Protein AF-A0A955XX13-F1 (afdb_monomer)

pLDDT: mean 76.51, std 22.4, range [31.69, 97.44]

Mean predicted aligned error: 15.3 Å

Nearest PDB structures (foldseek):
  3rfz-assembly3_B  TM=5.294E-01  e=6.157E+00  Escherichia coli
  9bog-assembly1_D  TM=3.688E-01  e=7.241E+00  Escherichia coli

Radius of gyration: 27.52 Å; Cα contacts (8 Å, |Δi|>4): 272; chains: 1; bounding box: 82×52×55 Å

Solvent-accessible surface area (backbone atoms only — n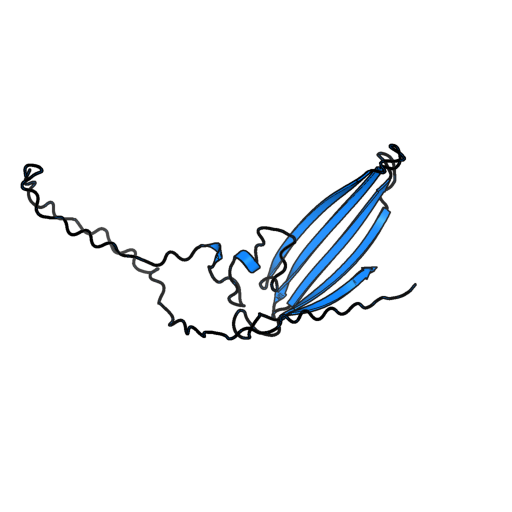ot comparable to full-atom values): 11478 Å² total; per-residue (Å²): 135,86,87,72,80,61,80,68,85,87,78,86,85,84,79,90,81,85,84,77,85,78,80,87,76,82,81,93,82,82,73,93,68,76,89,71,79,80,78,83,68,83,87,74,86,61,56,91,89,67,56,74,88,78,82,81,79,80,81,81,69,85,78,77,52,77,51,64,40,63,42,65,89,45,54,34,36,34,47,60,60,53,54,92,47,90,88,62,80,73,64,55,43,39,56,81,42,72,48,78,50,79,46,80,48,76,48,73,37,92,90,40,87,78,55,33,34,41,32,43,36,40,38,41,39,36,8,73,33,94,46,27,23,43,36,44,36,46,28,36,34,25,49,50,92,83,44,67,82,37,88,65,38,40,35,44,36,40,35,36,43,80,57,48,54,79,74,44,88,85,45,54,64,51,53,45,53,46,76,88

Foldseek 3Di:
DDFDWDWDFDDDDDDDDDDDDDDDDDDPPPDPDDPPDDDPDDPDPDDPVRDPPDPDDDDPDPDDDQQQQQDAPLRHGNCQQVPPDPPDHQFAHHAADKDKDKDWDWDADPVDRQFIKIKIKIKMWHRNPQRKIKIWIWMWMATHDPGDIDGDKIKIKMKGFPGGPPPDPSRGITITMGMD

Secondary structure (DSSP, 8-state):
-----B------------------PPP--S-----------------TTTS--------------GGGSEETTTTEEHHHHS-SSTT---SPPPTT-EEEEEEEEEEE-SS-TT-EEEEEEEEEEEEEETTEEEEEEEEEEEETTTPPPEEEEEEEEEEEESSSTTTSTT--EEEEEEE-

Structure (mmCIF, N/CA/C/O backbone):
data_AF-A0A955XX13-F1
#
_entry.id   AF-A0A955XX13-F1
#
loop_
_atom_site.group_PDB
_atom_site.id
_atom_site.type_symbol
_atom_site.label_atom_id
_atom_site.label_alt_id
_atom_site.label_comp_id
_atom_site.label_asym_id
_atom_site.label_entity_id
_atom_site.label_seq_id
_atom_site.pdbx_PDB_ins_code
_atom_site.Cartn_x
_atom_site.Cartn_y
_atom_site.Cartn_z
_atom_site.occupancy
_atom_site.B_iso_or_equiv
_atom_site.auth_seq_id
_atom_site.auth_comp_id
_atom_site.auth_asym_id
_atom_site.auth_atom_id
_atom_site.pdbx_PDB_model_num
ATOM 1 N N . MET A 1 1 ? 25.583 -12.104 -4.513 1.00 38.53 1 MET A N 1
ATOM 2 C CA . MET A 1 1 ? 24.187 -11.682 -4.265 1.00 38.53 1 MET A CA 1
ATOM 3 C C . MET A 1 1 ? 24.071 -11.289 -2.801 1.00 38.53 1 MET A C 1
ATOM 5 O O . MET A 1 1 ? 24.263 -12.144 -1.944 1.00 38.53 1 MET A O 1
ATOM 9 N N . ARG A 1 2 ? 23.893 -9.999 -2.496 1.00 33.62 2 ARG A N 1
ATOM 10 C CA . ARG A 1 2 ? 23.702 -9.526 -1.117 1.00 33.62 2 ARG A CA 1
ATOM 11 C C . ARG A 1 2 ? 22.202 -9.548 -0.834 1.00 33.62 2 ARG A C 1
ATOM 13 O O . ARG A 1 2 ? 21.474 -8.784 -1.450 1.00 33.62 2 ARG A O 1
ATOM 20 N N . LYS A 1 3 ? 21.752 -10.446 0.044 1.00 36.66 3 LYS A N 1
ATOM 21 C CA . LYS A 1 3 ? 20.393 -10.406 0.594 1.00 36.66 3 LYS A CA 1
ATOM 22 C C . LYS A 1 3 ? 20.343 -9.212 1.548 1.00 36.66 3 LYS A C 1
AT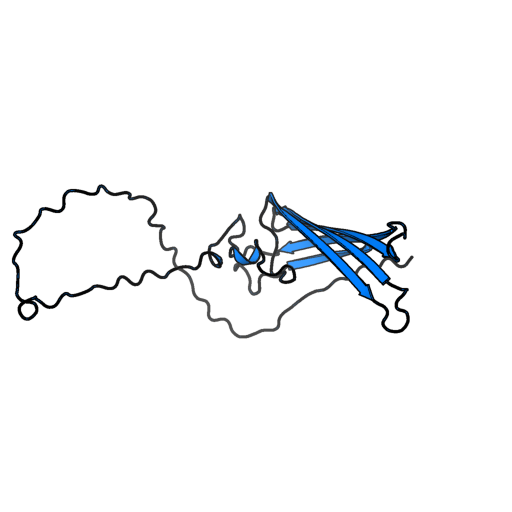OM 24 O O . LYS A 1 3 ? 21.041 -9.233 2.559 1.00 36.66 3 LYS A O 1
ATOM 29 N N . ALA A 1 4 ? 19.620 -8.157 1.192 1.00 40.62 4 ALA A N 1
ATOM 30 C CA . ALA A 1 4 ? 19.391 -7.024 2.079 1.00 40.62 4 ALA A CA 1
ATOM 31 C C . ALA A 1 4 ? 18.034 -7.232 2.757 1.00 40.62 4 ALA A C 1
ATOM 33 O O . ALA A 1 4 ? 17.010 -7.259 2.088 1.00 40.62 4 ALA A O 1
ATOM 34 N N . ILE A 1 5 ? 18.048 -7.444 4.072 1.00 40.03 5 ILE A N 1
ATOM 35 C CA . ILE A 1 5 ? 16.852 -7.366 4.911 1.00 40.03 5 ILE A CA 1
ATOM 36 C C . ILE A 1 5 ? 16.860 -5.948 5.469 1.00 40.03 5 ILE A C 1
ATOM 38 O O . ILE A 1 5 ? 17.738 -5.612 6.265 1.00 40.03 5 ILE A O 1
ATOM 42 N N . THR A 1 6 ? 15.932 -5.113 5.019 1.00 37.81 6 THR A N 1
ATOM 43 C CA . THR A 1 6 ? 15.803 -3.735 5.499 1.00 37.81 6 THR A CA 1
ATOM 44 C C . THR A 1 6 ? 14.606 -3.670 6.441 1.00 37.81 6 THR A C 1
ATOM 46 O O . THR A 1 6 ? 13.481 -3.936 6.032 1.00 37.81 6 THR A O 1
ATOM 49 N N . ILE A 1 7 ? 14.850 -3.351 7.714 1.00 39.59 7 ILE A N 1
ATOM 50 C CA . ILE A 1 7 ? 13.812 -3.169 8.737 1.00 39.59 7 ILE A CA 1
ATOM 51 C C . ILE A 1 7 ? 13.642 -1.663 8.945 1.00 39.59 7 ILE A C 1
ATOM 53 O O . ILE A 1 7 ? 14.584 -1.001 9.381 1.00 39.59 7 ILE A O 1
ATOM 57 N N . PHE A 1 8 ? 12.457 -1.123 8.657 1.00 38.28 8 PHE A N 1
ATOM 58 C CA . PHE A 1 8 ? 12.099 0.255 9.001 1.00 38.28 8 PHE A CA 1
ATOM 59 C C . PHE A 1 8 ? 11.118 0.258 10.176 1.00 38.28 8 PHE A C 1
ATOM 61 O O . PHE A 1 8 ? 10.040 -0.325 10.098 1.00 38.28 8 PHE A O 1
ATOM 68 N N . LEU A 1 9 ? 11.498 0.931 11.265 1.00 32.34 9 LEU A N 1
ATOM 69 C CA . LEU A 1 9 ? 10.634 1.225 12.407 1.00 32.34 9 LEU A CA 1
ATOM 70 C C . LEU A 1 9 ? 10.232 2.703 12.310 1.00 32.34 9 LEU A C 1
ATOM 72 O O . LEU A 1 9 ? 11.082 3.577 12.480 1.00 32.34 9 LEU A O 1
ATOM 76 N N . PHE A 1 10 ? 8.968 2.997 12.011 1.00 32.69 10 PHE A N 1
ATOM 77 C CA . PHE A 1 10 ? 8.475 4.376 11.991 1.00 32.69 10 PHE A CA 1
ATOM 78 C C . PHE A 1 10 ? 7.848 4.702 13.353 1.00 32.69 10 PHE A C 1
ATOM 80 O O . PHE A 1 10 ? 6.782 4.195 13.687 1.00 32.69 10 PHE A O 1
ATOM 87 N N . ALA A 1 11 ? 8.529 5.524 14.155 1.00 31.69 11 ALA A N 1
ATOM 88 C CA . ALA A 1 11 ? 8.018 6.046 15.421 1.00 31.69 11 ALA A CA 1
ATOM 89 C C . ALA A 1 11 ? 7.861 7.569 15.302 1.00 31.69 11 ALA A C 1
ATOM 91 O O . ALA A 1 11 ? 8.852 8.292 15.206 1.00 31.69 11 ALA A O 1
ATOM 92 N N . ALA A 1 12 ? 6.622 8.062 15.284 1.00 38.38 12 ALA A N 1
ATOM 93 C CA . ALA A 1 12 ? 6.348 9.492 15.383 1.00 38.38 12 ALA A CA 1
ATOM 94 C C . ALA A 1 12 ? 6.480 9.939 16.852 1.00 38.38 12 ALA A C 1
ATOM 96 O O . ALA A 1 12 ? 5.938 9.304 17.754 1.00 38.38 12 ALA A O 1
ATOM 97 N N . LEU A 1 13 ? 7.226 11.018 17.102 1.00 38.94 13 LEU A N 1
ATOM 98 C CA . LEU A 1 13 ? 7.468 11.572 18.437 1.00 38.94 13 LEU A CA 1
ATOM 99 C C . LEU A 1 13 ? 6.328 12.509 18.883 1.00 38.94 13 LEU A C 1
ATOM 101 O O . LEU A 1 13 ? 6.095 13.545 18.272 1.00 38.94 13 LEU A O 1
ATOM 105 N N . LEU A 1 14 ? 5.666 12.094 19.967 1.00 41.19 14 LEU A N 1
ATOM 106 C CA . LEU A 1 14 ? 5.049 12.828 21.090 1.00 41.19 14 LEU A CA 1
ATOM 107 C C . LEU A 1 14 ? 4.566 14.287 20.905 1.00 41.19 14 LEU A C 1
ATOM 109 O O . LEU A 1 14 ? 5.352 15.230 20.855 1.00 41.19 14 LEU A O 1
ATOM 113 N N . GLY A 1 15 ? 3.250 14.457 21.069 1.00 35.25 15 GLY A N 1
ATOM 114 C CA . GLY A 1 15 ? 2.586 15.647 21.617 1.00 35.25 15 GLY A CA 1
ATOM 115 C C . GLY A 1 15 ? 1.434 15.208 22.545 1.00 35.25 15 GLY A C 1
ATOM 116 O O . GLY A 1 15 ? 0.933 14.094 22.373 1.00 35.25 15 GLY A O 1
ATOM 117 N N . PRO A 1 16 ? 1.043 15.998 23.565 1.00 39.00 16 PRO A N 1
ATOM 118 C CA . PRO A 1 16 ? 0.094 15.557 24.588 1.00 39.00 16 PRO A CA 1
ATOM 119 C C . PRO A 1 16 ? -1.316 15.341 24.021 1.00 39.00 16 PRO A C 1
ATOM 121 O O . PRO A 1 16 ? -1.836 16.158 23.265 1.00 39.00 16 PRO A O 1
ATOM 124 N N . LEU A 1 17 ? -1.915 14.218 24.419 1.00 41.03 17 LEU A N 1
ATOM 125 C CA . LEU A 1 17 ? -3.221 13.732 23.985 1.00 41.03 17 LEU A CA 1
ATOM 126 C C . LEU A 1 17 ? -4.344 14.313 24.845 1.00 41.03 17 LEU A C 1
ATOM 128 O O . LEU A 1 17 ? -4.385 14.081 26.052 1.00 41.03 17 LEU A O 1
ATOM 132 N N . THR A 1 18 ? -5.306 14.985 24.220 1.00 36.41 18 THR A N 1
ATOM 133 C CA . THR A 1 18 ? -6.665 15.102 24.762 1.00 36.41 18 THR A CA 1
ATOM 134 C C . THR A 1 18 ? -7.453 13.865 24.351 1.00 36.41 18 THR A C 1
ATOM 136 O O . THR A 1 18 ? -7.727 13.664 23.170 1.00 36.41 18 THR A O 1
ATOM 139 N N . SER A 1 19 ? -7.777 13.024 25.331 1.00 34.12 19 SER A N 1
ATOM 140 C CA . SER A 1 19 ? -8.668 11.875 25.169 1.00 34.12 19 SER A CA 1
ATOM 141 C C . SER A 1 19 ? -10.115 12.365 25.124 1.00 34.12 19 SER A C 1
ATOM 143 O O . SER A 1 19 ? -10.577 12.978 26.087 1.00 34.12 19 SER A O 1
ATOM 145 N N . TYR A 1 20 ? -10.822 12.105 24.026 1.00 43.56 20 TYR A N 1
ATOM 146 C CA . TYR A 1 20 ? -12.279 12.184 23.986 1.00 43.56 20 TYR A CA 1
ATOM 147 C C . TYR A 1 20 ? -12.820 10.757 24.025 1.00 43.56 20 TYR A C 1
ATOM 149 O O . TYR A 1 20 ? -12.609 9.978 23.100 1.00 43.56 20 TYR A O 1
ATOM 157 N N . ALA A 1 21 ? -13.484 10.411 25.126 1.00 37.22 21 ALA A N 1
ATOM 158 C CA . ALA A 1 21 ? -14.333 9.233 25.192 1.00 37.22 21 ALA A CA 1
ATOM 159 C C . ALA A 1 21 ? -15.572 9.499 24.328 1.00 37.22 21 ALA A C 1
ATOM 161 O O . ALA A 1 21 ? -16.248 10.509 24.523 1.00 37.22 21 ALA A O 1
ATOM 162 N N . GLN A 1 22 ? -15.848 8.622 23.367 1.00 42.59 22 GLN A N 1
ATOM 163 C CA . GLN A 1 22 ? -17.049 8.697 22.544 1.00 42.59 22 GLN A CA 1
ATOM 164 C C . GLN A 1 22 ? -18.062 7.691 23.086 1.00 42.59 22 GLN A C 1
ATOM 166 O O . GLN A 1 22 ?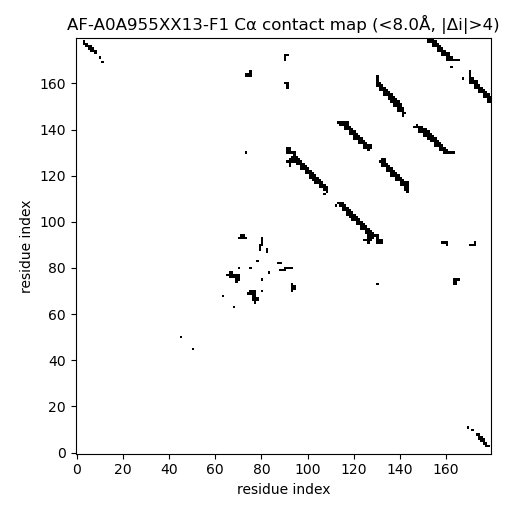 -17.900 6.480 22.938 1.00 42.59 22 GLN A O 1
ATOM 171 N N . ASP A 1 23 ? -19.083 8.221 23.759 1.00 35.88 23 ASP A N 1
ATOM 172 C CA . ASP A 1 23 ? -20.296 7.488 24.095 1.00 35.88 23 ASP A CA 1
ATOM 173 C C . ASP A 1 23 ? -20.917 6.929 22.809 1.00 35.88 23 ASP A C 1
ATOM 175 O O . ASP A 1 23 ? -21.107 7.636 21.816 1.00 35.88 23 ASP A O 1
ATOM 179 N N . THR A 1 24 ? -21.234 5.638 22.818 1.00 42.38 24 THR A N 1
ATOM 180 C CA . THR A 1 24 ? -21.951 4.960 21.737 1.00 42.38 24 THR A CA 1
ATOM 181 C C . THR A 1 24 ? -23.333 5.582 21.544 1.00 42.38 24 THR A C 1
ATOM 183 O O . THR A 1 24 ? -24.238 5.354 22.348 1.00 42.38 24 THR A O 1
ATOM 186 N N . ILE A 1 25 ? -23.514 6.336 20.457 1.00 43.62 25 ILE A N 1
ATOM 187 C CA . ILE A 1 25 ? -24.829 6.795 19.997 1.00 43.62 25 ILE A CA 1
ATOM 188 C C . ILE A 1 25 ? -25.485 5.646 19.208 1.00 43.62 25 ILE A C 1
ATOM 190 O O . ILE A 1 25 ? -24.876 5.137 18.263 1.00 43.62 25 ILE A O 1
ATOM 194 N N . PRO A 1 26 ? -26.708 5.209 19.554 1.00 37.81 26 PRO A N 1
ATOM 195 C CA . PRO A 1 26 ? -27.402 4.167 18.806 1.00 37.81 26 PRO A CA 1
ATOM 196 C C . PRO A 1 26 ? -27.787 4.656 17.399 1.00 37.81 26 PRO A C 1
ATOM 198 O O . PRO A 1 26 ? -28.330 5.748 17.237 1.00 37.81 26 PRO A O 1
ATOM 201 N N . GLN A 1 27 ? -27.533 3.827 16.380 1.00 40.34 27 GLN A N 1
ATOM 202 C CA . GLN A 1 27 ? -27.981 4.038 14.997 1.00 40.34 27 GLN A CA 1
ATOM 203 C C . GLN A 1 27 ? -29.516 4.142 14.927 1.00 40.34 27 GLN A C 1
ATOM 205 O O . GLN A 1 27 ? -30.196 3.164 15.251 1.00 40.34 27 GLN A O 1
ATOM 210 N N . PRO A 1 28 ? -30.103 5.241 14.415 1.00 43.00 28 PRO A N 1
ATOM 211 C CA . PRO A 1 28 ? -31.515 5.265 14.081 1.00 43.00 28 PRO A CA 1
ATOM 212 C C . PRO A 1 28 ? -31.674 4.736 12.653 1.00 43.00 28 PRO A C 1
ATOM 214 O O . PRO A 1 28 ? -31.824 5.493 11.699 1.00 43.00 28 PRO A O 1
ATOM 217 N N . ALA A 1 29 ? -31.603 3.418 12.490 1.00 44.78 29 ALA A N 1
ATOM 218 C CA . ALA A 1 29 ? -31.909 2.767 11.217 1.00 44.78 29 ALA A CA 1
ATOM 219 C C . ALA A 1 29 ? -32.859 1.580 11.397 1.00 44.78 29 ALA A C 1
ATOM 221 O O . ALA A 1 29 ? -32.713 0.556 10.747 1.00 44.78 29 ALA A O 1
ATOM 222 N N . HIS A 1 30 ? -33.864 1.730 12.259 1.00 46.12 30 HIS A N 1
ATOM 223 C CA . HIS A 1 30 ? -35.086 0.930 12.207 1.00 46.12 30 HIS A CA 1
ATOM 224 C C . HIS A 1 30 ? -36.249 1.744 12.761 1.00 46.12 30 HIS A C 1
ATOM 226 O O . HIS A 1 30 ? -36.649 1.559 13.900 1.00 46.12 30 HIS A O 1
ATOM 232 N N . GLN A 1 31 ? -36.774 2.656 11.948 1.00 41.44 31 GLN A N 1
ATOM 233 C CA . GLN A 1 31 ? -38.171 3.088 11.993 1.00 41.44 31 GLN A CA 1
ATOM 234 C C . GLN A 1 31 ? -38.461 3.801 10.669 1.00 41.44 31 GLN A C 1
ATOM 236 O O . GLN A 1 31 ? -38.459 5.021 10.560 1.00 41.44 31 GLN A O 1
ATOM 241 N N . ALA A 1 32 ? -38.697 3.006 9.623 1.00 47.88 32 ALA A N 1
ATOM 242 C CA . ALA A 1 32 ? -39.647 3.429 8.607 1.00 47.88 32 ALA A CA 1
ATOM 243 C C . ALA A 1 32 ? -41.007 3.448 9.315 1.00 47.88 32 ALA A C 1
ATOM 245 O O . ALA A 1 32 ? -41.682 2.425 9.385 1.00 47.88 32 ALA A O 1
ATOM 246 N N . GLN A 1 33 ? -41.321 4.560 9.976 1.00 41.25 33 GLN A N 1
ATOM 247 C CA . GLN A 1 33 ? -42.640 4.777 10.543 1.00 41.25 33 GLN A CA 1
ATOM 248 C C . GLN A 1 33 ? -43.514 5.424 9.484 1.00 41.25 33 GLN A C 1
ATOM 250 O O . GLN A 1 33 ? -43.131 6.398 8.833 1.00 41.25 33 GLN A O 1
ATOM 255 N N . ASP A 1 34 ? -44.651 4.765 9.302 1.00 37.28 34 ASP A N 1
ATOM 256 C CA . ASP A 1 34 ? -45.767 5.101 8.449 1.00 37.28 34 ASP A CA 1
ATOM 257 C C . ASP A 1 34 ? -45.959 6.604 8.283 1.00 37.28 34 ASP A C 1
ATOM 259 O O . ASP A 1 34 ? -46.054 7.368 9.243 1.00 37.28 34 ASP A O 1
ATOM 263 N N . ARG A 1 35 ? -46.074 7.011 7.021 1.00 44.19 35 ARG A N 1
ATOM 264 C CA . ARG A 1 35 ? -46.616 8.307 6.639 1.00 44.19 35 ARG A CA 1
ATOM 265 C C . ARG A 1 35 ? -48.110 8.284 6.994 1.00 44.19 35 ARG A C 1
ATOM 267 O O . ARG A 1 35 ? -48.936 8.005 6.134 1.00 44.19 35 ARG A O 1
ATOM 274 N N . SER A 1 36 ? -48.433 8.485 8.268 1.00 39.69 36 SER A N 1
ATOM 275 C CA . SER A 1 36 ? -49.800 8.666 8.745 1.00 39.69 36 SER A CA 1
ATOM 276 C C . SER A 1 36 ? -50.237 10.096 8.448 1.00 39.69 36 SER A C 1
ATOM 278 O O . SER A 1 36 ? -49.673 11.036 9.007 1.00 39.69 36 SER A O 1
ATOM 280 N N . ASP A 1 37 ? -51.184 10.216 7.521 1.00 44.22 37 ASP A N 1
ATOM 281 C CA . ASP A 1 37 ? -52.194 11.267 7.379 1.00 44.22 37 ASP A CA 1
ATOM 282 C C . ASP A 1 37 ? -51.912 12.573 8.137 1.00 44.22 37 ASP A C 1
ATOM 284 O O . ASP A 1 37 ? -52.299 12.755 9.292 1.00 44.22 37 ASP A O 1
ATOM 288 N N . SER A 1 38 ? -51.267 13.522 7.457 1.00 45.50 38 SER A N 1
ATOM 289 C CA . SER A 1 38 ? -51.342 14.925 7.849 1.00 45.50 38 SER A CA 1
ATOM 290 C C . SER A 1 38 ? -52.783 15.385 7.622 1.00 45.50 38 SER A C 1
ATOM 292 O O . SER A 1 38 ? -53.201 15.582 6.482 1.00 45.50 38 SER A O 1
ATOM 294 N N . GLU A 1 39 ? -53.550 15.531 8.700 1.00 48.09 39 GLU A N 1
ATOM 295 C CA . GLU A 1 39 ? -54.827 16.240 8.674 1.00 48.09 39 GLU A CA 1
ATOM 296 C C . GLU A 1 39 ? -54.589 17.652 8.109 1.00 48.09 39 GLU A C 1
ATOM 298 O O . GLU A 1 39 ? -53.856 18.454 8.694 1.00 48.09 39 GLU A O 1
ATOM 303 N N . GLU A 1 40 ? -55.172 17.948 6.943 1.00 46.28 40 GLU A N 1
ATOM 304 C CA . GLU A 1 40 ? -55.232 19.303 6.390 1.00 46.28 40 GLU A CA 1
ATOM 305 C C . GLU A 1 40 ? -56.030 20.185 7.359 1.00 46.28 40 GLU A C 1
ATOM 307 O O . GLU A 1 40 ? -57.263 20.201 7.369 1.00 46.28 40 GLU A O 1
ATOM 312 N N . GLY A 1 41 ? -55.313 20.915 8.212 1.00 51.97 41 GLY A N 1
ATOM 313 C CA . GLY A 1 41 ? -55.879 22.043 8.938 1.00 51.97 41 GLY A CA 1
ATOM 314 C C . GLY A 1 41 ? -56.387 23.103 7.949 1.00 51.97 41 GLY A C 1
ATOM 315 O O . GLY A 1 41 ? -55.849 23.219 6.847 1.00 51.97 41 GLY A O 1
ATOM 316 N N . PRO A 1 42 ? -57.426 23.878 8.307 1.00 48.12 42 PRO A N 1
ATOM 317 C CA . PRO A 1 42 ? -58.018 24.867 7.411 1.00 48.12 42 PRO A CA 1
ATOM 318 C C . PRO A 1 42 ? -56.964 25.842 6.870 1.00 48.12 42 PRO A C 1
ATOM 320 O O . PRO A 1 42 ? -56.199 26.428 7.637 1.00 48.12 42 PRO A O 1
ATOM 323 N N . ASP A 1 43 ? -56.952 26.009 5.544 1.00 53.94 43 ASP A N 1
ATOM 324 C CA . ASP A 1 43 ? -56.068 26.916 4.809 1.00 53.94 43 ASP A CA 1
ATOM 325 C C . ASP A 1 43 ? -56.421 28.373 5.142 1.00 53.94 43 ASP A C 1
ATOM 327 O O . ASP A 1 43 ? -57.264 29.021 4.516 1.00 53.94 43 ASP A O 1
ATOM 331 N N . TYR A 1 44 ? -55.818 28.882 6.212 1.00 55.44 44 TYR A N 1
ATOM 332 C CA . TYR A 1 44 ? -55.841 30.300 6.517 1.00 55.44 44 TYR A CA 1
ATOM 333 C C . TYR A 1 44 ? -54.779 30.987 5.659 1.00 55.44 44 TYR A C 1
ATOM 335 O O . TYR A 1 44 ? -53.597 31.014 6.000 1.00 55.44 44 TYR A O 1
ATOM 343 N N . HIS A 1 45 ? -55.206 31.593 4.551 1.00 54.50 45 HIS A N 1
ATOM 344 C CA . HIS A 1 45 ? -54.383 32.535 3.799 1.00 54.50 45 HIS A CA 1
ATOM 345 C C . HIS A 1 45 ? -54.139 33.807 4.628 1.00 54.50 45 HIS A C 1
ATOM 347 O O . HIS A 1 45 ? -54.819 34.824 4.464 1.00 54.50 45 HIS A O 1
ATOM 353 N N . TYR A 1 46 ? -53.171 33.760 5.540 1.00 60.06 46 TYR A N 1
ATOM 354 C CA . TYR A 1 46 ? -52.660 34.956 6.196 1.00 60.06 46 TYR A CA 1
ATOM 355 C C . TYR A 1 46 ? -51.915 35.816 5.178 1.00 60.06 46 TYR A C 1
ATOM 357 O O . TYR A 1 46 ? -51.207 35.315 4.299 1.00 60.06 46 TYR A O 1
ATOM 365 N N . ARG A 1 47 ? -52.044 37.139 5.294 1.00 67.19 47 ARG A N 1
ATOM 366 C CA . ARG A 1 47 ? -51.151 38.036 4.558 1.00 67.19 47 ARG A CA 1
ATOM 367 C C . ARG A 1 47 ? -49.730 37.831 5.082 1.00 67.19 47 ARG A C 1
ATOM 369 O O . ARG A 1 47 ? -49.539 37.527 6.254 1.00 67.19 47 ARG A O 1
ATOM 376 N N . SER A 1 48 ? -48.719 38.022 4.239 1.00 57.56 48 SER A N 1
ATOM 377 C CA . SER A 1 48 ? -47.319 37.711 4.580 1.00 57.56 48 SER A CA 1
ATOM 378 C C . SER A 1 48 ? -46.774 38.440 5.820 1.00 57.56 48 SER A C 1
ATOM 380 O O . SER A 1 48 ? -45.777 38.007 6.383 1.00 57.56 48 SER A O 1
ATOM 382 N N . TRP A 1 49 ? -47.423 39.520 6.267 1.00 67.44 49 TRP A N 1
ATOM 383 C CA . TRP A 1 49 ? -47.082 40.263 7.488 1.00 67.44 49 TRP A CA 1
ATOM 384 C C . TRP A 1 49 ? -47.912 39.878 8.728 1.00 67.44 49 TRP A C 1
ATOM 386 O O . TRP A 1 49 ? -47.671 40.410 9.807 1.00 67.44 49 TRP A O 1
ATOM 396 N N . GLU A 1 50 ? -48.902 38.997 8.580 1.00 74.19 50 GLU A N 1
ATOM 397 C CA . GLU A 1 50 ? -49.739 38.441 9.657 1.00 74.19 50 GLU A CA 1
ATOM 398 C C . GLU A 1 50 ? -49.330 37.005 10.016 1.00 74.19 50 GLU A C 1
ATOM 400 O O . GLU A 1 50 ? -49.845 36.446 10.984 1.00 74.19 50 GLU A O 1
ATOM 405 N N . ALA A 1 51 ? -48.407 36.410 9.251 1.00 70.69 51 ALA A N 1
ATOM 406 C CA . ALA A 1 51 ? -47.883 35.085 9.535 1.00 70.69 51 ALA A CA 1
ATOM 407 C C . ALA A 1 51 ? -47.185 35.082 10.911 1.00 70.69 51 ALA A C 1
ATOM 409 O O . ALA A 1 51 ? -46.339 35.949 11.168 1.00 70.69 51 ALA A O 1
ATOM 410 N N . PRO A 1 52 ? -47.525 34.143 11.813 1.00 74.38 52 PRO A N 1
ATOM 411 C CA . PRO A 1 52 ? -46.813 34.002 13.074 1.00 74.38 52 PRO A CA 1
ATOM 412 C C . PRO A 1 52 ? -45.336 33.699 12.801 1.00 74.38 52 PRO A C 1
ATOM 414 O O . PRO A 1 52 ? -44.999 33.085 11.790 1.00 74.38 52 PRO A O 1
ATOM 417 N N . ALA A 1 53 ? -44.451 34.128 13.705 1.00 68.75 53 ALA A N 1
ATOM 418 C CA . ALA A 1 53 ? -43.032 33.809 13.609 1.00 68.75 53 ALA A CA 1
ATOM 419 C C . ALA A 1 53 ? -42.855 32.284 13.542 1.00 68.75 53 ALA A C 1
ATOM 421 O O . ALA A 1 53 ? -43.182 31.567 14.489 1.00 68.75 53 ALA A O 1
ATOM 422 N N . GLU A 1 54 ? -42.373 31.795 12.404 1.00 64.69 54 GLU A N 1
ATOM 423 C CA . GLU A 1 54 ? -42.063 30.388 12.211 1.00 64.69 54 GLU A CA 1
ATOM 424 C C . GLU A 1 54 ? -40.777 30.078 12.981 1.00 64.69 54 GLU A C 1
ATOM 426 O O . GLU A 1 54 ? -39.689 30.555 12.649 1.00 64.69 54 GLU A O 1
ATOM 431 N N . TYR A 1 55 ? -40.903 29.321 14.068 1.00 60.88 55 TYR A N 1
ATOM 432 C CA . TYR A 1 55 ? -39.749 28.833 14.810 1.00 60.88 55 TYR A CA 1
ATOM 433 C C . TYR A 1 55 ? -39.194 27.615 14.077 1.00 60.88 55 TYR A C 1
ATOM 435 O O . TYR A 1 55 ? -39.642 26.489 14.283 1.00 60.88 55 TYR A O 1
ATOM 443 N N . VAL A 1 56 ? -38.212 27.846 13.208 1.00 66.19 56 VAL A N 1
ATOM 444 C CA . VAL A 1 56 ? -37.456 26.769 12.569 1.00 66.19 56 VAL A CA 1
ATOM 445 C C . VAL A 1 56 ? -36.516 26.175 13.613 1.00 66.19 56 VAL A C 1
ATOM 447 O O . VAL A 1 56 ? -35.517 26.784 13.992 1.00 66.19 56 VAL A O 1
ATOM 450 N N . SER A 1 57 ? -36.836 24.984 14.113 1.00 59.16 57 SER A N 1
ATOM 451 C CA . SER A 1 57 ? -35.896 24.214 14.923 1.00 59.16 57 SER A CA 1
ATOM 452 C C . SER A 1 57 ? -34.909 23.504 13.994 1.00 59.16 57 SER A C 1
ATOM 454 O O . SER A 1 57 ? -35.210 22.438 13.457 1.00 59.16 57 SER A O 1
ATOM 456 N N . GLU A 1 58 ? -33.730 24.085 13.783 1.00 61.97 58 GLU A N 1
ATOM 457 C CA . GLU A 1 58 ? -32.648 23.422 13.052 1.00 61.97 58 GLU A CA 1
ATOM 458 C C . GLU A 1 58 ? -32.099 22.251 13.878 1.00 61.97 58 GLU A C 1
ATOM 460 O O . GLU A 1 58 ? -31.370 22.428 14.859 1.00 61.97 58 GLU A O 1
ATOM 465 N N . THR A 1 59 ? -32.448 21.024 13.490 1.00 60.28 59 THR A N 1
ATOM 466 C CA . THR A 1 59 ? -31.850 19.818 14.065 1.00 60.28 59 THR A CA 1
ATOM 467 C C . THR A 1 59 ? -30.449 19.642 13.476 1.00 60.28 59 THR A C 1
ATOM 469 O O . THR A 1 59 ? -30.283 19.158 12.359 1.00 60.28 59 THR A O 1
ATOM 472 N N . HIS A 1 60 ? -29.422 20.056 14.217 1.00 58.31 60 HIS A N 1
ATOM 473 C CA . HIS A 1 60 ? -28.026 19.828 13.850 1.00 58.31 60 HIS A CA 1
ATOM 474 C C . HIS A 1 60 ? -27.650 18.370 14.150 1.00 58.31 60 HIS A C 1
ATOM 476 O O . HIS A 1 60 ? -27.104 18.066 15.206 1.00 58.31 60 HIS A O 1
ATOM 482 N N . ALA A 1 61 ? -27.970 17.446 13.243 1.00 63.16 61 ALA A N 1
ATOM 483 C CA . ALA A 1 61 ? -27.352 16.125 13.274 1.00 63.16 61 ALA A CA 1
ATOM 484 C C . ALA A 1 61 ? -25.912 16.253 12.756 1.00 63.16 61 ALA A C 1
ATOM 486 O O . ALA A 1 61 ? -25.689 16.778 11.662 1.00 63.16 61 ALA A O 1
ATOM 487 N N . GLU A 1 62 ? -24.934 15.787 13.533 1.00 70.88 62 GLU A N 1
ATOM 488 C CA . GLU A 1 62 ? -23.544 15.726 13.088 1.00 70.88 62 GLU A CA 1
ATOM 489 C C . GLU A 1 62 ? -23.459 14.809 11.862 1.00 70.88 62 GLU A C 1
ATOM 491 O O . GLU A 1 62 ? -23.690 13.600 11.930 1.00 70.88 62 GLU A O 1
ATOM 496 N N . ARG A 1 63 ? -23.189 15.398 10.695 1.00 71.00 63 ARG A N 1
ATOM 497 C CA . ARG A 1 63 ? -23.060 14.641 9.454 1.00 71.00 63 ARG A CA 1
ATOM 498 C C . ARG A 1 63 ? -21.679 14.002 9.420 1.00 71.00 63 ARG A C 1
ATOM 500 O O . ARG A 1 63 ? -20.729 14.614 8.938 1.00 71.00 63 ARG A O 1
ATOM 507 N N . VAL A 1 64 ? -21.586 12.762 9.891 1.00 74.75 64 VAL A N 1
ATOM 508 C CA . VAL A 1 64 ? -20.383 11.945 9.705 1.00 74.75 64 VAL A CA 1
ATOM 509 C C . VAL A 1 64 ? -20.123 11.813 8.204 1.00 74.75 64 VAL A C 1
ATOM 511 O O . VAL A 1 64 ? -20.995 11.395 7.434 1.00 74.75 64 VAL A O 1
ATOM 514 N N . LEU A 1 65 ? -18.936 12.235 7.766 1.00 86.69 65 LEU A N 1
ATOM 515 C CA . LEU A 1 65 ? -18.512 12.065 6.381 1.00 86.69 65 LEU A CA 1
ATOM 516 C C . LEU A 1 65 ? -18.370 10.570 6.088 1.00 86.69 65 LEU A C 1
ATOM 518 O O . LEU A 1 65 ? -17.902 9.807 6.928 1.00 86.69 65 LEU A O 1
ATOM 522 N N . ARG A 1 66 ? -18.733 10.143 4.877 1.00 86.56 66 ARG A N 1
ATOM 523 C CA . ARG A 1 66 ? -18.653 8.728 4.470 1.00 86.56 66 ARG A CA 1
ATOM 524 C C . ARG A 1 66 ? -17.234 8.166 4.606 1.00 86.56 66 ARG A C 1
ATOM 526 O O . ARG A 1 66 ? -17.051 6.972 4.819 1.00 86.56 66 ARG A O 1
ATOM 533 N N . GLU A 1 67 ? -16.232 9.015 4.436 1.00 87.25 67 GLU A N 1
ATOM 534 C CA . GLU A 1 67 ? -14.820 8.694 4.598 1.00 87.25 67 GLU A CA 1
ATOM 535 C C . GLU A 1 67 ? -14.448 8.322 6.040 1.00 87.25 67 GLU A C 1
ATOM 537 O O . GLU A 1 67 ? -13.582 7.467 6.223 1.00 87.25 67 GLU A O 1
ATOM 542 N N . GLU A 1 68 ? -15.115 8.915 7.034 1.00 90.06 68 GLU A N 1
ATOM 543 C CA . GLU A 1 68 ? -14.875 8.676 8.465 1.00 90.06 68 GLU A CA 1
ATOM 544 C C . GLU A 1 68 ? -15.658 7.477 9.011 1.00 90.06 68 GLU A C 1
ATOM 546 O O . GLU A 1 68 ? -15.445 7.057 10.144 1.00 90.06 68 GLU A O 1
ATOM 551 N N . GLU A 1 69 ? -16.558 6.902 8.209 1.00 90.50 69 GLU A N 1
ATOM 552 C CA . GLU A 1 69 ? -17.313 5.711 8.582 1.00 90.50 69 GLU A CA 1
ATOM 553 C C . GLU A 1 69 ? -16.349 4.553 8.915 1.00 90.50 69 GLU A C 1
ATOM 555 O O . GLU A 1 69 ? -15.526 4.190 8.061 1.00 90.50 69 GLU A O 1
ATOM 560 N N . PRO A 1 70 ? -16.439 3.956 10.120 1.00 91.69 70 PRO A N 1
ATOM 561 C CA . PRO A 1 70 ? -15.670 2.769 10.471 1.00 91.69 70 PRO A CA 1
ATOM 562 C C . PRO A 1 70 ? -16.057 1.594 9.573 1.00 91.69 70 PRO A C 1
ATOM 564 O O . PRO A 1 70 ? -17.241 1.324 9.366 1.00 91.69 70 PRO A O 1
ATOM 567 N N . ILE A 1 71 ? -15.066 0.875 9.049 1.00 91.56 71 ILE A N 1
ATOM 568 C CA . ILE A 1 71 ? -15.292 -0.307 8.215 1.00 91.56 71 ILE A CA 1
ATOM 569 C C . ILE A 1 71 ? -14.390 -1.474 8.611 1.00 91.56 71 ILE A C 1
ATOM 571 O O . ILE A 1 71 ? -13.284 -1.294 9.121 1.00 91.56 71 ILE A O 1
ATOM 575 N N . GLY A 1 72 ? -14.845 -2.679 8.264 1.00 89.38 72 GLY A N 1
ATOM 576 C CA . GLY A 1 72 ? -14.101 -3.915 8.481 1.00 89.38 72 GLY A CA 1
ATOM 577 C C . GLY A 1 72 ? -13.937 -4.273 9.956 1.00 89.38 72 GLY A C 1
ATOM 578 O O . GLY A 1 72 ? -14.399 -3.569 10.851 1.00 89.38 72 GLY A O 1
ATOM 579 N N . ASP A 1 73 ? -13.244 -5.382 10.196 1.00 90.62 73 ASP A N 1
ATOM 580 C CA . ASP A 1 73 ? -13.152 -5.986 11.530 1.00 90.62 73 ASP A CA 1
ATOM 581 C C . ASP A 1 73 ? -12.320 -5.163 12.527 1.00 90.62 73 ASP A C 1
ATOM 583 O O . ASP A 1 73 ? -12.439 -5.366 13.729 1.00 90.62 73 ASP A O 1
ATOM 587 N N . TYR A 1 74 ? -11.490 -4.229 12.047 1.00 92.69 74 TYR A N 1
ATOM 588 C CA . TYR A 1 74 ? -10.574 -3.435 12.881 1.00 92.69 74 TYR A CA 1
ATOM 589 C C . TYR A 1 74 ? -11.095 -2.026 13.193 1.00 92.69 74 TYR A C 1
ATOM 591 O O . TYR A 1 74 ? -10.359 -1.226 13.767 1.00 92.69 74 TYR A O 1
ATOM 599 N N . GLY A 1 75 ? -12.319 -1.686 12.765 1.00 92.69 75 GLY A N 1
ATOM 600 C CA . GLY A 1 75 ? -12.957 -0.396 13.065 1.00 92.69 75 GLY A CA 1
ATOM 601 C C . GLY A 1 75 ? -12.263 0.831 12.460 1.00 92.69 75 GLY A C 1
ATOM 602 O O . GLY A 1 75 ? -12.444 1.946 12.944 1.00 92.69 75 GLY A O 1
ATOM 603 N N . GLN A 1 76 ? -11.453 0.647 11.415 1.00 94.19 76 GLN A N 1
ATOM 604 C CA . GLN A 1 76 ? -10.694 1.733 10.793 1.00 94.19 76 GLN A CA 1
ATOM 605 C C . GLN A 1 76 ? -11.584 2.613 9.890 1.00 94.19 76 GLN A C 1
ATOM 607 O O . GLN A 1 76 ? -12.473 2.081 9.219 1.00 94.19 76 GLN A O 1
ATOM 612 N N . PRO A 1 77 ? -11.338 3.935 9.794 1.00 92.44 77 PRO A N 1
ATOM 613 C CA . PRO A 1 77 ? -12.053 4.812 8.875 1.00 92.44 77 PRO A CA 1
ATOM 614 C C . PRO A 1 77 ? -11.911 4.343 7.433 1.00 92.44 77 PRO A C 1
ATOM 616 O O . PRO A 1 77 ? -10.834 3.902 7.008 1.00 92.44 77 PRO A O 1
ATOM 619 N N . ARG A 1 78 ? -12.973 4.490 6.644 1.00 90.94 78 ARG A N 1
ATOM 620 C CA . ARG A 1 78 ? -13.032 4.030 5.253 1.00 90.94 78 ARG A CA 1
ATOM 621 C C . ARG A 1 78 ? -11.856 4.489 4.397 1.00 90.94 78 ARG A C 1
ATOM 623 O O . ARG A 1 78 ? -11.361 3.703 3.586 1.00 90.94 78 ARG A O 1
ATOM 630 N N . TRP A 1 79 ? -11.399 5.726 4.575 1.00 89.56 79 TRP A N 1
ATOM 631 C CA . TRP A 1 79 ? -10.295 6.295 3.795 1.00 89.56 79 TRP A CA 1
ATOM 632 C C . TRP A 1 79 ? -8.946 5.591 4.024 1.00 89.56 79 TRP A C 1
ATOM 634 O O . TRP A 1 79 ? -8.065 5.662 3.168 1.00 89.56 79 TRP A O 1
ATOM 644 N N . THR A 1 80 ? -8.780 4.884 5.147 1.00 90.12 80 THR A N 1
ATOM 645 C CA . THR A 1 80 ? -7.563 4.107 5.442 1.00 90.12 80 THR A CA 1
ATOM 646 C C . THR A 1 80 ? -7.522 2.781 4.678 1.00 90.12 80 THR A C 1
ATOM 648 O O . THR A 1 80 ? -6.444 2.282 4.362 1.00 90.12 80 THR A O 1
ATOM 651 N N . ALA A 1 81 ? -8.695 2.216 4.374 1.00 88.88 81 ALA A N 1
ATOM 652 C CA . ALA A 1 81 ? -8.843 0.954 3.657 1.00 88.88 81 ALA A CA 1
ATOM 653 C C . ALA A 1 81 ? -8.955 1.164 2.143 1.00 88.88 81 ALA A C 1
ATOM 655 O O . ALA A 1 81 ? -8.341 0.428 1.383 1.00 88.88 81 ALA A O 1
ATOM 656 N N . HIS A 1 82 ? -9.716 2.170 1.701 1.00 84.88 82 HIS A N 1
ATOM 657 C CA . HIS A 1 82 ? -9.773 2.596 0.302 1.00 84.88 82 HIS A CA 1
ATOM 658 C C . HIS A 1 82 ? -9.030 3.915 0.158 1.00 84.88 82 HIS A C 1
ATOM 660 O O . HIS A 1 82 ? -9.560 4.989 0.459 1.00 84.88 82 HIS A O 1
ATOM 666 N N . ARG A 1 83 ? -7.788 3.826 -0.304 1.00 80.75 83 ARG A N 1
ATOM 667 C CA . ARG A 1 83 ? -6.914 4.987 -0.422 1.00 80.75 83 ARG A CA 1
ATOM 668 C C . ARG A 1 83 ? -7.380 5.855 -1.584 1.00 80.75 83 ARG A C 1
ATOM 670 O O . ARG A 1 83 ? -7.596 5.373 -2.690 1.00 80.75 83 ARG A O 1
ATOM 677 N N . ARG A 1 84 ? -7.493 7.164 -1.350 1.00 78.44 84 ARG A N 1
ATOM 678 C CA . ARG A 1 84 ? -7.723 8.136 -2.435 1.00 78.44 84 ARG A CA 1
ATOM 679 C C . ARG A 1 84 ? -6.451 8.400 -3.241 1.00 78.44 84 ARG A C 1
ATOM 681 O O . ARG A 1 84 ? -6.526 8.716 -4.423 1.00 78.44 84 ARG A O 1
ATOM 688 N N . PHE A 1 85 ? -5.300 8.256 -2.588 1.00 80.00 85 PHE A N 1
ATOM 689 C CA . PHE A 1 85 ? -3.983 8.390 -3.189 1.00 80.00 85 PHE A CA 1
ATOM 690 C C . PHE A 1 85 ? -3.188 7.110 -2.914 1.00 80.00 85 PHE A C 1
ATOM 692 O O . PHE A 1 85 ? -2.969 6.789 -1.744 1.00 80.00 85 PHE A O 1
ATOM 699 N N . PRO A 1 86 ? -2.727 6.397 -3.950 1.00 72.88 86 PRO A N 1
ATOM 700 C CA . PRO A 1 86 ? -2.045 5.107 -3.802 1.00 72.88 86 PRO A CA 1
ATOM 701 C C . PRO A 1 86 ? -0.841 5.106 -2.850 1.00 72.88 86 PRO A C 1
ATOM 703 O O . PRO A 1 86 ? -0.577 4.157 -2.115 1.00 72.88 86 PRO A O 1
ATOM 706 N N . MET A 1 87 ? -0.130 6.234 -2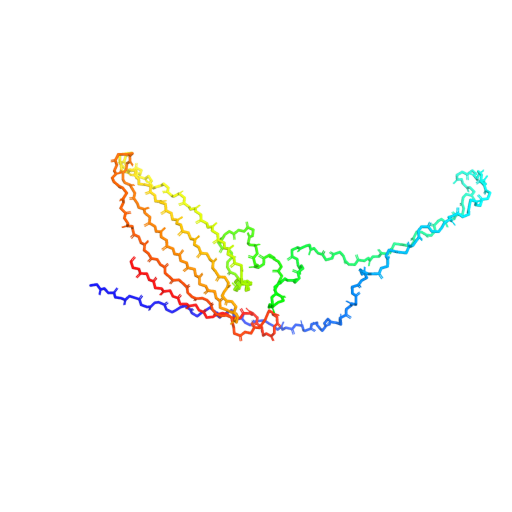.813 1.00 73.75 87 MET A N 1
ATOM 707 C CA . MET A 1 87 ? 1.073 6.427 -2.002 1.00 73.75 87 MET A CA 1
ATOM 708 C C . MET A 1 87 ? 0.780 6.575 -0.498 1.00 73.75 87 MET A C 1
ATOM 710 O O . MET A 1 87 ? 1.704 6.539 0.312 1.00 73.75 87 MET A O 1
ATOM 714 N N . THR A 1 88 ? -0.480 6.753 -0.093 1.00 77.69 88 THR A N 1
ATOM 715 C CA . THR A 1 88 ? -0.857 6.996 1.304 1.00 77.69 88 THR A CA 1
ATOM 716 C C . THR A 1 88 ? -1.153 5.680 2.024 1.00 77.69 88 THR A C 1
ATOM 718 O O . THR A 1 88 ? -2.293 5.227 2.090 1.00 77.69 88 THR A O 1
ATOM 721 N N . ARG A 1 89 ? -0.110 5.064 2.591 1.00 82.19 89 ARG A N 1
ATOM 722 C CA . ARG A 1 89 ? -0.204 3.854 3.425 1.00 82.19 89 ARG A CA 1
ATOM 723 C C . ARG A 1 89 ? -0.222 4.244 4.904 1.00 82.19 89 ARG A C 1
ATOM 725 O O . ARG A 1 89 ? 0.777 4.738 5.414 1.00 82.19 89 ARG A O 1
ATOM 732 N N . VAL A 1 90 ? -1.354 4.039 5.579 1.00 84.00 90 VAL A N 1
ATOM 733 C CA . VAL A 1 90 ? -1.536 4.436 6.994 1.00 84.00 90 VAL A CA 1
ATOM 734 C C . VAL A 1 90 ? -1.736 3.239 7.922 1.00 84.00 90 VAL A C 1
ATOM 736 O O . VAL A 1 90 ? -1.276 3.265 9.057 1.00 84.00 90 VAL A O 1
ATOM 739 N N . TYR A 1 91 ? -2.394 2.180 7.449 1.00 92.94 91 TYR A N 1
ATOM 740 C CA . TYR A 1 91 ? -2.737 1.011 8.259 1.00 92.94 91 TYR A CA 1
ATOM 741 C C . TYR A 1 91 ? -2.795 -0.259 7.393 1.00 92.94 91 TYR A C 1
ATOM 743 O O . TYR A 1 91 ? -2.308 -0.258 6.257 1.00 92.94 91 TYR A O 1
ATOM 751 N N . VAL A 1 92 ? -3.345 -1.352 7.928 1.00 94.94 92 VAL A N 1
ATOM 752 C CA . VAL A 1 92 ? -3.535 -2.614 7.196 1.00 94.94 92 VAL A CA 1
ATOM 753 C C . VAL A 1 92 ? -4.855 -2.642 6.419 1.00 94.94 92 VAL A C 1
ATOM 755 O O . VAL A 1 92 ? -5.814 -1.953 6.776 1.00 94.94 92 VAL A O 1
ATOM 758 N N . ARG A 1 93 ? -4.920 -3.443 5.349 1.00 93.94 93 ARG A N 1
ATOM 759 C CA . ARG A 1 93 ? -6.175 -3.734 4.640 1.00 93.94 93 ARG A CA 1
ATOM 760 C C . ARG A 1 93 ? -7.111 -4.567 5.532 1.00 93.94 93 ARG A C 1
ATOM 762 O O . ARG A 1 93 ? -6.644 -5.511 6.177 1.00 93.94 93 ARG A O 1
ATOM 769 N N . PRO A 1 94 ? -8.425 -4.274 5.544 1.00 93.88 94 PRO A N 1
ATOM 770 C CA . PRO A 1 94 ? -9.419 -5.118 6.203 1.00 93.88 94 PRO A CA 1
ATOM 771 C C . PRO A 1 94 ? -9.386 -6.568 5.710 1.00 93.88 94 PRO A C 1
ATOM 773 O O . PRO A 1 94 ? -9.038 -6.831 4.558 1.00 93.88 94 PRO A O 1
ATOM 776 N N . ALA A 1 95 ? -9.786 -7.506 6.569 1.00 94.50 95 ALA A N 1
ATOM 777 C CA . ALA A 1 95 ? -9.836 -8.927 6.236 1.00 94.50 95 ALA A CA 1
ATOM 778 C C . ALA A 1 95 ? -10.672 -9.196 4.970 1.00 94.50 95 ALA A C 1
ATOM 780 O O . ALA A 1 95 ? -11.764 -8.655 4.802 1.00 94.50 95 ALA A O 1
ATOM 781 N N . GLY A 1 96 ? -10.147 -10.025 4.066 1.00 93.94 96 GLY A N 1
ATOM 782 C CA . GLY A 1 96 ? -10.808 -10.399 2.813 1.00 93.94 96 GLY A CA 1
ATOM 783 C C . GLY A 1 96 ? -10.768 -9.331 1.717 1.00 93.94 96 GLY A C 1
ATOM 784 O O . GLY A 1 96 ? -11.234 -9.587 0.607 1.00 93.94 96 GLY A O 1
ATOM 785 N N . MET A 1 97 ? -10.207 -8.151 1.987 1.00 92.88 97 MET A N 1
ATOM 786 C CA . MET A 1 97 ? -10.049 -7.118 0.973 1.00 92.88 97 MET A CA 1
ATOM 787 C C . MET A 1 97 ? -8.878 -7.437 0.041 1.00 92.88 97 MET A C 1
ATOM 789 O O . MET A 1 97 ? -7.806 -7.833 0.500 1.00 92.88 97 MET A O 1
ATOM 793 N N . ILE A 1 98 ? -9.078 -7.211 -1.258 1.00 93.62 98 ILE A N 1
ATOM 794 C CA . ILE A 1 98 ? -8.046 -7.330 -2.289 1.00 93.62 98 ILE A CA 1
ATOM 795 C C . ILE A 1 98 ? -7.994 -6.018 -3.066 1.00 93.62 98 ILE A C 1
ATOM 797 O O . ILE A 1 98 ? -9.046 -5.455 -3.376 1.00 93.62 98 ILE A O 1
ATOM 801 N N . ASP A 1 99 ? -6.791 -5.544 -3.370 1.00 91.31 99 ASP A N 1
ATOM 802 C CA . ASP A 1 99 ? -6.572 -4.401 -4.254 1.00 91.31 99 ASP A CA 1
ATOM 803 C C . ASP A 1 99 ? -5.548 -4.729 -5.337 1.00 91.31 99 ASP A C 1
ATOM 805 O O . ASP A 1 99 ? -4.701 -5.609 -5.159 1.00 91.31 99 ASP A O 1
ATOM 809 N N . PHE A 1 100 ? -5.641 -4.020 -6.456 1.00 93.12 100 PHE A N 1
ATOM 810 C CA . PHE A 1 100 ? -4.712 -4.154 -7.568 1.00 93.12 100 PHE A CA 1
ATOM 811 C C . PHE A 1 100 ? -4.343 -2.784 -8.120 1.00 93.12 100 PHE A C 1
ATOM 813 O O . PHE A 1 100 ? -5.212 -2.011 -8.528 1.00 93.12 100 PHE A O 1
ATOM 820 N N . GLU A 1 101 ? -3.042 -2.530 -8.218 1.00 92.44 101 GLU A N 1
ATOM 821 C CA . GLU A 1 101 ? -2.510 -1.327 -8.840 1.00 92.44 101 GLU A CA 1
ATOM 822 C C . GLU A 1 101 ? -1.553 -1.669 -9.980 1.00 92.44 101 GLU A C 1
ATOM 824 O O . GLU A 1 101 ? -0.765 -2.617 -9.920 1.00 92.44 101 GLU A O 1
ATOM 829 N N . TRP A 1 102 ? -1.604 -0.855 -11.033 1.00 94.75 102 TRP A N 1
ATOM 830 C CA . TRP A 1 102 ? -0.679 -0.938 -12.152 1.00 94.75 102 TRP A CA 1
ATOM 831 C C . TRP A 1 102 ? -0.116 0.436 -12.485 1.00 94.75 102 TRP A C 1
ATOM 833 O O . TRP A 1 102 ? -0.849 1.404 -12.695 1.00 94.75 102 TRP A O 1
ATOM 843 N N . TRP A 1 103 ? 1.207 0.491 -12.579 1.00 94.31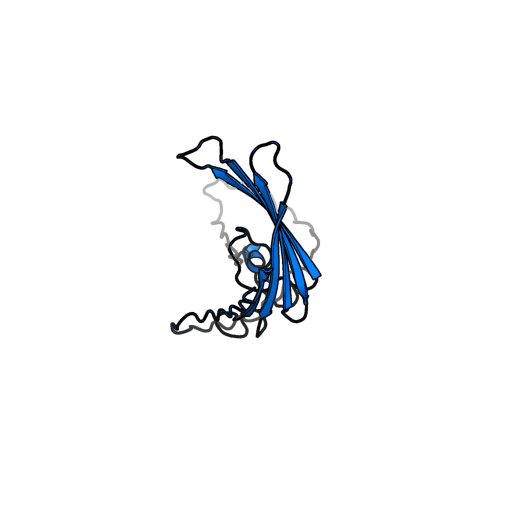 103 TRP A N 1
ATOM 844 C CA . TRP A 1 103 ? 1.962 1.690 -12.891 1.00 94.31 103 TRP A CA 1
ATOM 845 C C . TRP A 1 103 ? 2.757 1.485 -14.170 1.00 94.31 103 TRP A C 1
ATOM 847 O O . TRP A 1 103 ? 3.484 0.500 -14.298 1.00 94.31 103 TRP A O 1
ATOM 857 N N . LEU A 1 104 ? 2.673 2.449 -15.085 1.00 94.56 104 LEU A N 1
ATOM 858 C CA . LEU A 1 104 ? 3.553 2.538 -16.243 1.00 94.56 104 LEU A CA 1
ATOM 859 C C . LEU A 1 104 ? 4.450 3.767 -16.101 1.00 94.56 104 LEU A C 1
ATOM 861 O O . LEU A 1 104 ? 4.001 4.906 -16.208 1.00 94.56 104 LEU A O 1
ATOM 865 N N . GLU A 1 105 ? 5.736 3.531 -15.881 1.00 93.31 105 GLU A N 1
ATOM 866 C CA . GLU A 1 105 ? 6.758 4.567 -15.807 1.00 93.31 105 GLU A CA 1
ATOM 867 C C . GLU A 1 105 ? 7.554 4.591 -17.116 1.00 93.31 105 GLU A C 1
ATOM 869 O O . GLU A 1 105 ? 8.081 3.569 -17.553 1.00 93.31 105 GLU A O 1
ATOM 874 N N . THR A 1 106 ? 7.675 5.764 -17.738 1.00 93.38 106 THR A N 1
ATOM 875 C CA . THR A 1 106 ? 8.551 5.961 -18.901 1.00 93.38 106 THR A CA 1
ATOM 876 C C . THR A 1 106 ? 9.732 6.831 -18.505 1.00 93.38 106 THR A C 1
ATOM 878 O O . THR A 1 106 ? 9.563 7.981 -18.108 1.00 93.38 106 THR A O 1
ATOM 881 N N . LYS A 1 107 ? 10.941 6.282 -18.626 1.00 89.19 107 LYS A N 1
ATOM 882 C CA . LYS A 1 107 ? 12.197 6.992 -18.388 1.00 89.19 107 LYS A CA 1
ATOM 883 C C . LYS A 1 107 ? 12.791 7.418 -19.718 1.00 89.19 107 LYS A C 1
ATOM 885 O O . LYS A 1 107 ? 13.072 6.579 -20.573 1.00 89.19 107 LYS A O 1
ATOM 890 N N . LEU A 1 108 ? 12.987 8.723 -19.857 1.00 89.44 108 LEU A N 1
ATOM 891 C CA . LEU A 1 108 ? 13.637 9.339 -21.005 1.00 89.44 108 LEU A CA 1
ATOM 892 C C . LEU A 1 108 ? 15.041 9.775 -20.601 1.00 89.44 108 LEU A C 1
ATOM 894 O O . LEU A 1 108 ? 15.220 10.426 -19.570 1.00 89.44 108 LEU A O 1
ATOM 898 N N . ASN A 1 109 ? 16.032 9.446 -21.421 1.00 84.50 109 ASN A N 1
ATOM 899 C CA . ASN A 1 109 ? 17.354 10.033 -21.301 1.00 84.50 109 ASN A CA 1
ATOM 900 C C . ASN A 1 109 ? 17.400 11.336 -22.115 1.00 84.50 109 ASN A C 1
ATOM 902 O O . ASN A 1 109 ? 17.255 11.329 -23.333 1.00 84.50 109 ASN A O 1
ATOM 906 N N . LEU A 1 110 ? 17.590 12.471 -21.439 1.00 85.06 110 LEU A N 1
ATOM 907 C CA . LEU A 1 110 ? 17.621 13.784 -22.097 1.00 85.06 110 LEU A CA 1
ATOM 908 C C . LEU A 1 110 ? 18.876 13.994 -22.960 1.00 85.06 110 LEU A C 1
ATOM 910 O O . LEU A 1 110 ? 18.876 14.863 -23.827 1.00 85.06 110 LEU A O 1
ATOM 914 N N . SER A 1 111 ? 19.943 13.226 -22.722 1.00 87.94 111 SER A N 1
ATOM 915 C CA . SER A 1 111 ? 21.187 13.285 -23.499 1.00 87.94 111 SER A CA 1
ATOM 916 C C . SER A 1 111 ? 21.204 12.315 -24.681 1.00 87.94 111 SER A C 1
ATOM 918 O O . SER A 1 111 ? 21.941 12.545 -25.634 1.00 87.94 111 SER A O 1
ATOM 920 N N . ASP A 1 112 ? 20.399 11.253 -24.633 1.00 85.50 112 ASP A N 1
ATOM 921 C CA . ASP A 1 112 ? 20.233 10.289 -25.722 1.00 85.50 112 ASP A CA 1
ATOM 922 C C . ASP A 1 112 ? 18.749 9.968 -25.903 1.00 85.50 112 ASP A C 1
ATOM 924 O O . ASP A 1 112 ? 18.178 9.140 -25.192 1.00 85.50 112 ASP A O 1
ATOM 928 N N . THR A 1 113 ? 18.126 10.606 -26.894 1.00 80.75 113 THR A N 1
ATOM 929 C CA . THR A 1 113 ? 16.697 10.439 -27.185 1.00 80.75 113 THR A CA 1
ATOM 930 C C . THR A 1 113 ? 16.323 9.023 -27.629 1.00 80.75 113 THR A C 1
ATOM 932 O O . THR A 1 113 ? 15.135 8.715 -27.682 1.00 80.75 113 THR A O 1
ATOM 935 N N . ASN A 1 114 ? 17.296 8.151 -27.924 1.00 82.44 114 ASN A N 1
ATOM 936 C CA . ASN A 1 114 ? 17.055 6.748 -28.265 1.00 82.44 114 ASN A CA 1
ATOM 937 C C . ASN A 1 114 ? 17.095 5.808 -27.042 1.00 82.44 114 ASN A C 1
ATOM 939 O O . ASN A 1 114 ? 16.676 4.654 -27.151 1.00 82.44 114 ASN A O 1
ATOM 943 N N . ASP A 1 115 ? 17.557 6.260 -25.868 1.00 86.88 115 ASP A N 1
ATOM 944 C CA . ASP A 1 115 ? 17.517 5.481 -24.618 1.00 86.88 115 ASP A CA 1
ATOM 945 C C . ASP A 1 115 ? 16.214 5.759 -23.856 1.00 86.88 115 ASP A C 1
ATOM 947 O O . ASP A 1 115 ? 16.183 6.414 -22.812 1.00 86.88 115 ASP A O 1
ATOM 951 N N . VAL A 1 116 ? 15.114 5.254 -24.416 1.00 90.88 116 VAL A N 1
ATOM 952 C CA . VAL A 1 116 ? 13.796 5.232 -23.770 1.00 90.88 116 VAL A CA 1
ATOM 953 C C . VAL A 1 116 ? 13.608 3.898 -23.060 1.00 90.88 116 VAL A C 1
ATOM 955 O O . VAL A 1 116 ? 13.919 2.840 -23.611 1.00 90.88 116 VAL A O 1
ATOM 958 N N . ARG A 1 117 ? 13.088 3.924 -21.832 1.00 92.12 117 ARG A N 1
ATOM 959 C CA . ARG A 1 117 ? 12.761 2.711 -21.074 1.00 92.12 117 ARG A CA 1
ATOM 960 C C . ARG A 1 117 ? 11.357 2.797 -20.515 1.00 92.12 117 ARG A C 1
ATOM 962 O O . ARG A 1 117 ? 11.001 3.796 -19.898 1.00 92.12 117 ARG A O 1
ATOM 969 N N . HIS A 1 118 ? 10.602 1.724 -20.672 1.00 94.50 118 HIS A N 1
ATOM 970 C CA . HIS A 1 118 ? 9.282 1.565 -20.086 1.00 94.50 118 HIS A CA 1
ATOM 971 C C . HIS A 1 118 ? 9.367 0.556 -18.951 1.00 94.50 118 HIS A C 1
ATOM 973 O O . HIS A 1 118 ? 10.006 -0.488 -19.084 1.00 94.50 118 HIS A O 1
ATOM 979 N N . ARG A 1 119 ? 8.747 0.870 -17.820 1.00 95.12 119 ARG A N 1
ATOM 980 C CA . ARG A 1 119 ? 8.640 -0.023 -16.675 1.00 95.12 119 ARG A CA 1
ATOM 981 C C . ARG A 1 119 ? 7.178 -0.166 -16.302 1.00 95.12 119 ARG A C 1
ATOM 983 O O . ARG A 1 119 ? 6.546 0.822 -15.946 1.00 95.12 119 ARG A O 1
ATOM 990 N N . SER A 1 120 ? 6.685 -1.394 -16.340 1.00 95.88 120 SER A N 1
ATOM 991 C CA . SER A 1 120 ? 5.382 -1.743 -15.783 1.00 95.88 120 SER A CA 1
ATOM 992 C C . SER A 1 120 ? 5.593 -2.302 -14.386 1.00 95.88 120 SER A C 1
ATOM 994 O O . SER A 1 120 ? 6.450 -3.164 -14.207 1.00 95.88 120 SER A O 1
ATOM 996 N N . GLN A 1 121 ? 4.840 -1.819 -13.406 1.00 96.38 121 GLN A N 1
ATOM 997 C CA . GLN A 1 121 ? 4.820 -2.366 -12.051 1.00 96.38 121 GLN A CA 1
ATOM 998 C C . GLN A 1 121 ? 3.396 -2.773 -11.716 1.00 96.38 121 GLN A C 1
ATOM 1000 O O . GLN A 1 121 ? 2.479 -1.975 -11.877 1.00 96.38 121 GLN A O 1
ATOM 1005 N N . TYR A 1 122 ? 3.231 -4.006 -11.269 1.00 96.69 122 TYR A N 1
ATOM 1006 C CA . TYR A 1 122 ? 1.970 -4.589 -10.850 1.00 96.69 122 TYR A CA 1
ATOM 1007 C C . TYR A 1 122 ? 2.048 -4.836 -9.351 1.00 96.69 122 TYR A C 1
ATOM 1009 O O . TYR A 1 122 ? 3.042 -5.393 -8.885 1.00 96.69 122 TYR A O 1
ATOM 1017 N N . GLU A 1 123 ? 1.015 -4.445 -8.621 1.00 95.44 123 GLU A N 1
ATOM 1018 C CA . GLU A 1 123 ? 0.900 -4.645 -7.182 1.00 95.44 123 GLU A CA 1
ATOM 1019 C C . GLU A 1 123 ? -0.441 -5.308 -6.870 1.00 95.44 123 GLU A C 1
ATOM 1021 O O . GLU A 1 123 ? -1.482 -4.856 -7.341 1.00 95.44 123 GLU A O 1
ATOM 1026 N N . PHE A 1 124 ? -0.408 -6.375 -6.076 1.00 96.44 124 PHE A N 1
ATOM 1027 C CA . PHE A 1 124 ? -1.589 -6.983 -5.473 1.00 96.44 124 PHE A CA 1
ATOM 1028 C C . PHE A 1 124 ? -1.499 -6.860 -3.958 1.00 96.44 124 PHE A C 1
ATOM 1030 O O . PHE A 1 124 ? -0.542 -7.357 -3.369 1.00 96.44 124 PHE A O 1
ATOM 1037 N N . GLU A 1 125 ? -2.507 -6.264 -3.331 1.00 94.88 125 GLU A N 1
ATOM 1038 C CA . GLU A 1 125 ? -2.600 -6.138 -1.875 1.00 94.88 125 GLU A CA 1
ATOM 1039 C C . GLU A 1 125 ? -3.687 -7.066 -1.331 1.00 94.88 125 GLU A C 1
ATOM 1041 O O . GLU A 1 125 ? -4.800 -7.103 -1.858 1.00 94.88 125 GLU A O 1
ATOM 1046 N N . PHE A 1 126 ? -3.400 -7.769 -0.238 1.00 96.75 126 PHE A N 1
ATOM 1047 C CA . PHE A 1 126 ? -4.323 -8.704 0.402 1.00 96.75 126 PHE A CA 1
ATOM 1048 C C . PHE A 1 126 ? -4.453 -8.407 1.895 1.00 96.75 126 PHE A C 1
ATOM 1050 O O . PHE A 1 126 ? -3.467 -8.419 2.631 1.00 96.75 126 PHE A O 1
ATOM 1057 N N . GLY A 1 127 ? -5.683 -8.216 2.371 1.00 96.25 127 GLY A N 1
ATOM 1058 C CA . GLY A 1 127 ? -6.004 -8.219 3.796 1.00 96.25 127 GLY A CA 1
ATOM 1059 C C . GLY A 1 127 ? -6.258 -9.641 4.288 1.00 96.25 127 GLY A C 1
ATOM 1060 O O . GLY A 1 127 ? -7.312 -10.219 4.029 1.00 96.25 127 GLY A O 1
ATOM 1061 N N . LEU A 1 128 ? -5.302 -10.218 5.013 1.00 96.56 128 LEU A N 1
ATOM 1062 C CA . LEU A 1 128 ? -5.309 -11.637 5.393 1.00 96.56 128 LEU A CA 1
ATOM 1063 C C . LEU A 1 128 ? -6.084 -11.942 6.686 1.00 96.56 128 LEU A C 1
ATOM 1065 O O . LEU A 1 128 ? -6.177 -13.100 7.085 1.00 96.56 128 LEU A O 1
ATOM 1069 N N . GLY A 1 129 ? -6.645 -10.927 7.346 1.00 95.00 129 GLY A N 1
ATOM 1070 C CA . GLY A 1 129 ? -7.228 -11.090 8.679 1.00 95.00 129 GLY A CA 1
ATOM 1071 C C . GLY A 1 129 ? -6.183 -10.949 9.788 1.00 95.00 129 GLY A C 1
ATOM 1072 O O . GLY A 1 129 ? -4.996 -10.782 9.517 1.00 95.00 129 GLY A O 1
ATOM 1073 N N . HIS A 1 130 ? -6.624 -10.970 11.049 1.00 95.94 130 HIS A N 1
ATOM 1074 C CA . HIS A 1 130 ? -5.746 -10.862 12.228 1.00 95.94 130 HIS A CA 1
ATOM 1075 C C . HIS A 1 130 ? -4.745 -9.696 12.170 1.00 95.94 130 HIS A C 1
ATOM 1077 O O . HIS A 1 130 ? -3.600 -9.818 12.613 1.00 95.94 130 HIS A O 1
ATOM 1083 N N . ARG A 1 131 ? -5.185 -8.566 11.605 1.00 96.25 131 ARG A N 1
ATOM 1084 C CA . ARG A 1 131 ? -4.384 -7.359 11.383 1.00 96.25 131 ARG A CA 1
ATOM 1085 C C . ARG A 1 131 ? -3.163 -7.572 10.480 1.00 96.25 131 ARG A C 1
ATOM 1087 O O . ARG A 1 131 ? -2.198 -6.824 10.585 1.00 96.25 131 ARG A O 1
ATOM 1094 N N . LEU A 1 132 ? -3.181 -8.580 9.609 1.00 96.88 132 LEU A N 1
ATOM 1095 C CA . LEU A 1 132 ? -2.096 -8.922 8.692 1.00 96.88 132 LEU A CA 1
ATOM 1096 C C . LEU A 1 132 ? -2.449 -8.545 7.248 1.00 96.88 132 LEU A C 1
ATOM 1098 O O . LEU A 1 132 ? -3.551 -8.816 6.772 1.00 96.88 132 LEU A O 1
ATOM 1102 N N . GLN A 1 133 ? -1.484 -7.964 6.544 1.00 96.88 133 GLN A N 1
ATOM 1103 C CA . GLN A 1 133 ? -1.557 -7.610 5.132 1.00 96.88 133 GLN A CA 1
ATOM 1104 C C . GLN A 1 133 ? -0.333 -8.152 4.390 1.00 96.88 133 GLN A C 1
ATOM 1106 O O . GLN A 1 133 ? 0.781 -8.109 4.918 1.00 96.88 133 GLN A O 1
ATOM 1111 N N . LEU A 1 134 ? -0.559 -8.635 3.171 1.00 97.19 134 LEU A N 1
ATOM 1112 C CA . LEU A 1 134 ? 0.461 -9.104 2.238 1.00 97.19 134 LEU A CA 1
ATOM 1113 C C . LEU A 1 134 ? 0.346 -8.319 0.935 1.00 97.19 134 LEU A C 1
ATOM 1115 O O . LEU A 1 134 ? -0.720 -8.344 0.326 1.00 97.19 134 LEU A O 1
ATOM 1119 N N . ASP A 1 135 ? 1.446 -7.725 0.484 1.00 96.44 135 ASP A N 1
ATOM 1120 C CA . ASP A 1 135 ? 1.505 -7.033 -0.802 1.00 96.44 135 ASP A CA 1
ATOM 1121 C C . ASP A 1 135 ? 2.542 -7.725 -1.701 1.00 96.44 135 ASP A C 1
ATOM 1123 O O . ASP A 1 135 ? 3.672 -8.004 -1.286 1.00 96.44 135 ASP A O 1
ATOM 1127 N N . LEU A 1 136 ? 2.149 -8.049 -2.931 1.00 97.25 136 LEU A N 1
ATOM 1128 C CA . LEU A 1 136 ? 2.979 -8.724 -3.925 1.00 97.25 136 LEU A CA 1
ATOM 1129 C C . LEU A 1 136 ? 3.215 -7.797 -5.105 1.00 97.25 136 LEU A C 1
ATOM 1131 O O . LEU A 1 136 ? 2.268 -7.300 -5.708 1.00 97.25 136 LEU A O 1
ATOM 1135 N N . TYR A 1 137 ? 4.477 -7.627 -5.472 1.00 97.12 137 TYR A N 1
ATOM 1136 C CA . TYR A 1 137 ? 4.896 -6.734 -6.536 1.00 97.12 137 TYR A CA 1
ATOM 1137 C C . TYR A 1 137 ? 5.657 -7.490 -7.613 1.00 97.12 137 TYR A C 1
ATOM 1139 O O . TYR A 1 137 ? 6.565 -8.275 -7.322 1.00 97.12 137 TYR A O 1
ATOM 1147 N N . LEU A 1 138 ? 5.346 -7.154 -8.859 1.00 97.44 138 LEU A N 1
ATOM 1148 C CA . LEU A 1 138 ? 6.061 -7.606 -10.040 1.00 97.44 138 LEU A CA 1
ATOM 1149 C C . LEU A 1 138 ? 6.372 -6.403 -10.923 1.00 97.44 138 LEU A C 1
ATOM 1151 O O . LEU A 1 138 ? 5.466 -5.688 -11.344 1.00 97.44 138 LEU A O 1
ATOM 1155 N N . ALA A 1 139 ? 7.640 -6.190 -11.244 1.00 96.38 139 ALA A N 1
ATOM 1156 C CA . ALA A 1 139 ? 8.056 -5.155 -12.173 1.00 96.38 139 ALA A CA 1
ATOM 1157 C C . ALA A 1 139 ? 8.698 -5.774 -13.412 1.00 96.38 139 ALA A C 1
ATOM 1159 O O . ALA A 1 139 ? 9.594 -6.612 -13.314 1.00 96.38 139 ALA A O 1
ATOM 1160 N N . THR A 1 140 ? 8.288 -5.299 -14.582 1.00 96.06 140 THR A N 1
ATOM 1161 C CA . THR A 1 140 ? 8.913 -5.618 -15.866 1.00 96.06 140 THR A CA 1
ATOM 1162 C C . THR A 1 140 ? 9.500 -4.361 -16.478 1.00 96.06 140 THR A C 1
ATOM 1164 O O . THR A 1 140 ? 8.952 -3.269 -16.309 1.00 96.06 140 THR A O 1
ATOM 1167 N N . GLN A 1 141 ? 10.580 -4.501 -17.236 1.00 95.50 141 GLN A N 1
ATOM 1168 C CA . GLN A 1 141 ? 11.194 -3.397 -17.958 1.00 95.50 141 GLN A CA 1
ATOM 1169 C C . GLN A 1 141 ? 11.355 -3.741 -19.438 1.00 95.50 141 GLN A C 1
ATOM 1171 O O . GLN A 1 141 ? 11.613 -4.884 -19.797 1.00 95.50 141 GLN A O 1
ATOM 1176 N N . GLN A 1 142 ? 11.212 -2.732 -20.289 1.00 94.00 142 GLN A N 1
ATOM 1177 C CA . GLN A 1 142 ? 11.412 -2.814 -21.728 1.00 94.00 142 GLN A CA 1
ATOM 1178 C C . GLN A 1 142 ? 12.252 -1.617 -22.182 1.00 94.00 142 GLN A C 1
ATOM 1180 O O . GLN A 1 142 ? 12.039 -0.491 -21.721 1.00 94.00 142 GLN A O 1
ATOM 1185 N N . LYS A 1 143 ? 13.223 -1.843 -23.071 1.00 91.44 143 LYS A N 1
ATOM 1186 C CA . LYS A 1 143 ? 14.022 -0.772 -23.684 1.00 91.44 143 LYS A CA 1
ATOM 1187 C C . LYS A 1 143 ? 13.527 -0.482 -25.100 1.00 91.44 143 LYS A C 1
ATOM 1189 O O . LYS A 1 143 ? 13.476 -1.385 -25.928 1.00 91.44 143 LYS A O 1
ATOM 1194 N N . GLY A 1 144 ? 13.231 0.783 -25.386 1.00 85.38 144 GLY A N 1
ATOM 1195 C CA . GLY A 1 144 ? 12.65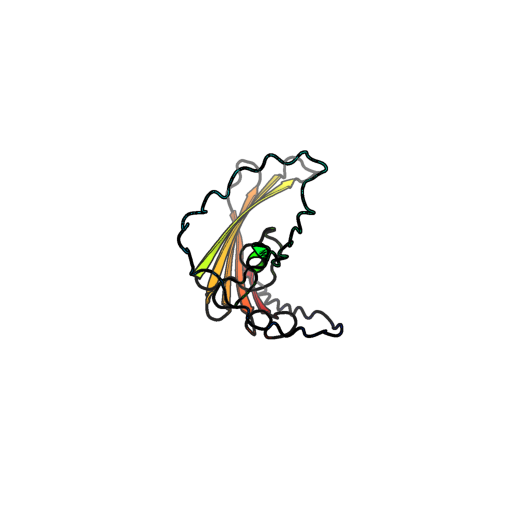1 1.210 -26.657 1.00 85.38 144 GLY A CA 1
ATOM 1196 C C . GLY A 1 144 ? 11.293 0.559 -26.936 1.00 85.38 144 GLY A C 1
ATOM 1197 O O . GLY A 1 144 ? 10.666 -0.004 -26.041 1.00 85.38 144 GLY A O 1
ATOM 1198 N N . HIS A 1 145 ? 10.849 0.641 -28.190 1.00 82.38 145 HIS A N 1
ATOM 1199 C CA . HIS A 1 145 ? 9.579 0.058 -28.633 1.00 82.38 145 HIS A CA 1
ATOM 1200 C C . HIS A 1 145 ? 9.667 -1.454 -28.903 1.00 82.38 145 HIS A C 1
ATOM 1202 O O . HIS A 1 145 ? 8.716 -2.179 -28.626 1.00 82.38 145 HIS A O 1
ATOM 1208 N N . ASP A 1 146 ? 10.820 -1.924 -29.390 1.00 85.19 146 ASP A N 1
ATOM 1209 C CA . ASP A 1 146 ? 11.004 -3.301 -29.877 1.00 85.19 146 ASP A CA 1
ATOM 1210 C C . ASP A 1 146 ? 11.806 -4.193 -28.916 1.00 85.19 146 ASP A C 1
ATOM 1212 O O . ASP A 1 146 ? 12.096 -5.351 -29.221 1.00 85.19 146 ASP A O 1
ATOM 1216 N N . GLY A 1 147 ? 12.214 -3.667 -27.757 1.00 84.94 147 GLY A N 1
ATOM 1217 C CA . GLY A 1 147 ? 12.932 -4.454 -26.757 1.00 84.94 147 GLY A CA 1
ATOM 1218 C C . GLY A 1 147 ? 12.065 -5.576 -26.187 1.00 84.94 147 GLY A C 1
ATOM 1219 O O . GLY A 1 147 ? 10.844 -5.447 -26.105 1.00 84.94 147 GLY A O 1
ATOM 1220 N N . ALA A 1 148 ? 12.699 -6.664 -25.752 1.00 90.12 148 ALA A N 1
ATOM 1221 C CA . ALA A 1 148 ? 12.009 -7.709 -25.007 1.00 90.12 148 ALA A CA 1
ATOM 1222 C C . ALA A 1 148 ? 11.546 -7.186 -23.636 1.00 90.12 148 ALA A C 1
ATOM 1224 O O . ALA A 1 148 ? 12.180 -6.307 -23.046 1.00 90.12 148 ALA A O 1
ATOM 1225 N N . PHE A 1 149 ? 10.455 -7.755 -23.122 1.00 90.94 149 PHE A N 1
ATOM 1226 C CA . PHE A 1 149 ? 10.085 -7.579 -21.723 1.00 90.94 149 PHE A CA 1
ATOM 1227 C C . PHE A 1 149 ? 11.011 -8.417 -20.850 1.00 90.94 149 PHE A C 1
ATOM 1229 O O . PHE A 1 149 ? 11.084 -9.638 -20.990 1.00 90.94 149 PHE A O 1
ATOM 1236 N N . GLU A 1 150 ? 11.692 -7.752 -19.931 1.00 93.56 150 GLU A N 1
ATOM 1237 C CA . GLU A 1 150 ? 12.563 -8.376 -18.949 1.00 93.56 150 GLU A CA 1
ATOM 1238 C C . GLU A 1 150 ? 11.911 -8.294 -17.571 1.00 93.56 150 GLU A C 1
ATOM 1240 O O . GLU A 1 150 ? 11.341 -7.261 -17.198 1.00 93.56 150 GLU A O 1
ATOM 1245 N N . LEU A 1 151 ? 12.007 -9.379 -16.800 1.00 92.88 151 LEU A N 1
ATOM 1246 C CA . LEU A 1 151 ? 11.688 -9.343 -15.379 1.00 92.88 151 LEU A CA 1
ATOM 1247 C C . LEU A 1 151 ? 12.700 -8.426 -14.692 1.00 92.88 151 LEU A C 1
ATOM 1249 O O . LEU A 1 151 ? 13.905 -8.665 -14.758 1.00 92.88 151 LEU A O 1
ATOM 1253 N N . TYR A 1 152 ? 12.206 -7.360 -14.073 1.00 92.69 152 TYR A N 1
ATOM 1254 C CA . TYR A 1 152 ? 13.047 -6.336 -13.469 1.00 92.69 152 TYR A CA 1
ATOM 1255 C C . TYR A 1 152 ? 13.176 -6.510 -11.959 1.00 92.69 152 TYR A C 1
ATOM 1257 O O . TYR A 1 152 ? 14.278 -6.371 -11.435 1.00 92.69 152 TYR A O 1
ATOM 1265 N N . GLN A 1 153 ? 12.064 -6.766 -11.267 1.00 94.62 153 GLN A N 1
ATOM 1266 C CA . GLN A 1 153 ? 12.053 -6.888 -9.813 1.00 94.62 153 GLN A CA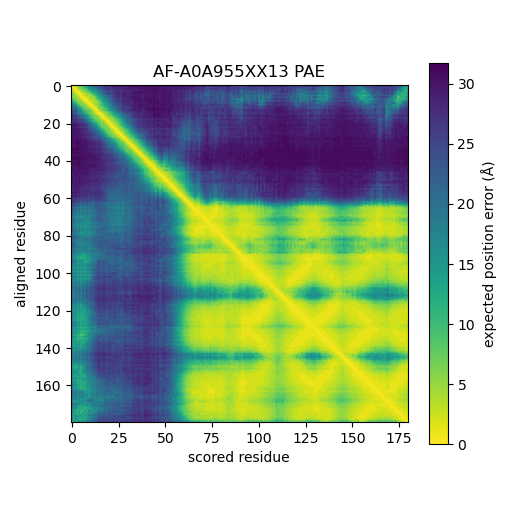 1
ATOM 1267 C C . GLN A 1 153 ? 10.824 -7.659 -9.339 1.00 94.62 153 GLN A C 1
ATOM 1269 O O . GLN A 1 153 ? 9.726 -7.463 -9.864 1.00 94.62 153 GLN A O 1
ATOM 1274 N N . GLU A 1 154 ? 11.000 -8.452 -8.292 1.00 96.38 154 GLU A N 1
ATOM 1275 C CA . GLU A 1 154 ? 9.909 -9.031 -7.513 1.00 96.38 154 GLU A CA 1
ATOM 1276 C C . GLU A 1 154 ? 10.011 -8.519 -6.077 1.00 96.38 154 GLU A C 1
ATOM 1278 O O . GLU A 1 154 ? 11.105 -8.366 -5.528 1.00 96.38 154 GLU A O 1
ATOM 1283 N N . LYS A 1 155 ? 8.879 -8.213 -5.446 1.00 97.00 155 LYS A N 1
ATOM 1284 C CA . LYS A 1 155 ? 8.881 -7.802 -4.041 1.00 97.00 155 LYS A CA 1
ATOM 1285 C C . LYS A 1 155 ? 7.685 -8.376 -3.300 1.00 97.00 155 LYS A C 1
ATOM 1287 O O . LYS A 1 155 ? 6.580 -8.443 -3.826 1.00 97.00 155 LYS A O 1
ATOM 1292 N N . VAL A 1 156 ? 7.941 -8.792 -2.070 1.00 96.88 156 VAL A N 1
ATOM 1293 C CA 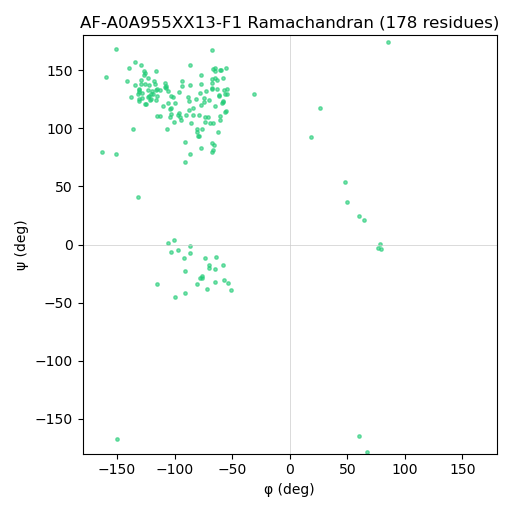. VAL A 1 156 ? 6.936 -9.255 -1.120 1.00 96.88 156 VAL A CA 1
ATOM 1294 C C . VAL A 1 156 ? 7.013 -8.353 0.098 1.00 96.88 156 VAL A C 1
ATOM 1296 O O . VAL A 1 156 ? 8.081 -8.215 0.697 1.00 96.88 156 VAL A O 1
ATOM 1299 N N . GLU A 1 157 ? 5.889 -7.759 0.474 1.00 96.38 157 GLU A N 1
ATOM 1300 C CA . GLU A 1 157 ? 5.766 -6.955 1.684 1.00 96.38 157 GLU A CA 1
ATOM 1301 C C . GLU A 1 157 ? 4.765 -7.592 2.638 1.00 96.38 157 GLU A C 1
ATOM 1303 O O . GLU A 1 157 ? 3.699 -8.055 2.236 1.00 96.38 157 GLU A O 1
ATOM 1308 N N . LEU A 1 158 ? 5.103 -7.594 3.922 1.00 96.81 158 LEU A N 1
ATOM 1309 C CA . LEU A 1 158 ? 4.214 -8.008 4.994 1.00 96.81 158 LEU A CA 1
ATOM 1310 C C . LEU A 1 158 ? 4.029 -6.838 5.952 1.00 96.81 158 LEU A C 1
ATOM 1312 O O . LEU A 1 158 ? 5.009 -6.266 6.435 1.00 96.81 158 LEU A O 1
ATOM 1316 N N . ARG A 1 159 ? 2.777 -6.509 6.267 1.00 96.25 159 ARG A N 1
ATOM 1317 C CA . ARG A 1 159 ? 2.430 -5.494 7.264 1.00 96.25 159 ARG A CA 1
ATOM 1318 C C . ARG A 1 159 ? 1.538 -6.097 8.334 1.00 96.25 159 ARG A C 1
ATOM 1320 O O . ARG A 1 159 ? 0.564 -6.770 8.016 1.00 96.25 159 ARG A O 1
ATOM 1327 N N . TRP A 1 160 ? 1.846 -5.837 9.598 1.00 97.25 160 TRP A N 1
ATOM 1328 C CA . TRP A 1 160 ? 1.047 -6.310 10.725 1.00 97.25 160 TRP A CA 1
ATOM 1329 C C . TRP A 1 160 ? 0.740 -5.176 11.699 1.00 97.25 160 TRP A C 1
ATOM 1331 O O . TRP A 1 160 ? 1.666 -4.519 12.173 1.00 97.25 160 TRP A O 1
ATOM 1341 N N . ALA A 1 161 ? -0.534 -4.932 12.004 1.00 97.12 161 ALA A N 1
ATOM 1342 C CA . ALA A 1 161 ? -0.913 -3.946 13.013 1.00 97.12 161 ALA A CA 1
ATOM 1343 C C . ALA A 1 161 ? -0.931 -4.548 14.422 1.00 97.12 161 ALA A C 1
ATOM 1345 O O . ALA A 1 161 ? -1.415 -5.661 14.642 1.00 97.12 161 ALA A O 1
ATOM 1346 N N . LEU A 1 162 ? -0.401 -3.789 15.384 1.00 96.62 162 LEU A N 1
ATOM 1347 C CA . LEU A 1 162 ? -0.209 -4.268 16.755 1.00 96.62 162 LEU A CA 1
ATOM 1348 C C . LEU A 1 162 ? -1.507 -4.308 17.579 1.00 96.62 162 LEU A C 1
ATOM 1350 O O . LEU A 1 162 ? -1.613 -5.117 18.497 1.00 96.62 162 LEU A O 1
ATOM 1354 N N . ALA A 1 163 ? -2.480 -3.465 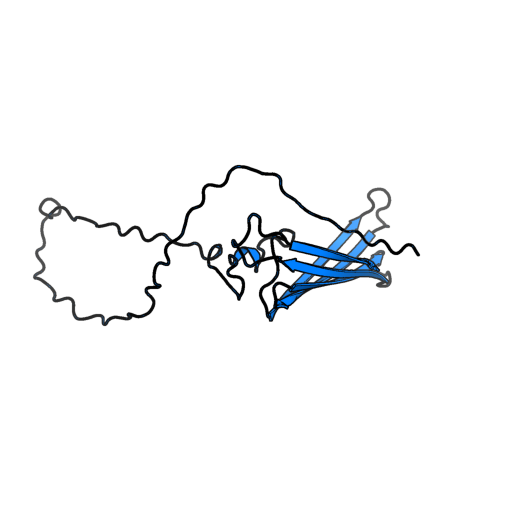17.243 1.00 96.88 163 ALA A N 1
ATOM 1355 C CA . ALA A 1 163 ? -3.786 -3.355 17.891 1.00 96.88 163 ALA A CA 1
ATOM 1356 C C . ALA A 1 163 ? -4.825 -2.869 16.873 1.00 96.88 163 ALA A C 1
ATOM 1358 O O . ALA A 1 163 ? -4.424 -2.443 15.782 1.00 96.88 163 ALA A O 1
ATOM 1359 N N . ASP A 1 164 ? -6.115 -2.938 17.208 1.00 96.88 164 ASP A N 1
ATOM 1360 C CA . ASP A 1 164 ? -7.183 -2.422 16.343 1.00 96.88 164 ASP A CA 1
ATOM 1361 C C . ASP A 1 164 ? -7.126 -0.887 16.249 1.00 96.88 164 ASP A C 1
ATOM 1363 O O . ASP A 1 164 ? -6.378 -0.218 16.974 1.00 96.88 164 ASP A O 1
ATOM 1367 N N . TRP A 1 165 ? -7.863 -0.307 15.298 1.00 95.31 165 TRP A N 1
ATOM 1368 C CA . TRP A 1 165 ? -7.775 1.125 15.037 1.00 95.31 165 TRP A CA 1
ATOM 1369 C C . TRP A 1 165 ? -8.190 1.952 16.260 1.00 95.31 165 TRP A C 1
ATOM 1371 O O . TRP A 1 165 ? -9.276 1.788 16.807 1.00 95.31 165 TRP A O 1
ATOM 1381 N N . GLY A 1 166 ? -7.328 2.885 16.664 1.00 94.69 166 GLY A N 1
ATOM 1382 C CA . GLY A 1 166 ? -7.569 3.803 17.776 1.00 94.69 166 GLY A CA 1
ATOM 1383 C C . GLY A 1 166 ? -7.339 3.202 19.165 1.00 94.69 166 GLY A C 1
ATOM 1384 O O . GLY A 1 166 ? -7.413 3.939 20.144 1.00 94.69 166 GLY A O 1
ATOM 1385 N N . GLU A 1 167 ? -7.020 1.908 19.274 1.00 96.06 167 GLU A N 1
ATOM 1386 C CA . GLU A 1 167 ? -6.820 1.237 20.566 1.00 96.06 167 GLU A CA 1
ATOM 1387 C C . GLU A 1 167 ? -5.514 1.671 21.250 1.00 96.06 167 GLU A C 1
ATOM 1389 O O . GLU A 1 167 ? -5.465 1.877 22.464 1.00 96.06 167 GLU A O 1
ATOM 1394 N N . ILE A 1 168 ? -4.453 1.868 20.465 1.00 95.62 168 ILE A N 1
ATOM 1395 C CA . ILE A 1 168 ? -3.182 2.430 20.930 1.00 95.62 168 ILE A CA 1
ATOM 1396 C C . ILE A 1 168 ? -2.790 3.622 20.066 1.00 95.62 168 ILE A C 1
ATOM 1398 O O . ILE A 1 168 ? -3.087 3.695 18.872 1.00 95.62 168 ILE A O 1
ATOM 1402 N N . TRP A 1 169 ? -2.086 4.571 20.677 1.00 91.69 169 TRP A N 1
ATOM 1403 C CA . TRP A 1 169 ? -1.716 5.806 20.004 1.00 91.69 169 TRP A CA 1
ATOM 1404 C C . TRP A 1 169 ? -0.910 5.557 18.721 1.00 91.69 169 TRP A C 1
ATOM 1406 O O . TRP A 1 169 ? 0.061 4.800 18.716 1.00 91.69 169 TRP A O 1
ATOM 1416 N N . GLY A 1 170 ? -1.307 6.234 17.642 1.00 90.38 170 GLY A N 1
ATOM 1417 C CA . GLY A 1 170 ? -0.588 6.238 16.369 1.00 90.38 170 GLY A CA 1
ATOM 1418 C C . GLY A 1 170 ? -0.781 4.995 15.498 1.00 90.38 170 GLY A C 1
ATOM 1419 O O . GLY A 1 170 ? -0.204 4.959 14.416 1.00 90.38 170 GLY A O 1
ATOM 1420 N N . ASN A 1 171 ? -1.582 4.009 15.928 1.00 95.12 171 ASN A N 1
ATOM 1421 C CA . ASN A 1 171 ? -1.895 2.793 15.162 1.00 95.12 171 ASN A CA 1
ATOM 1422 C C . ASN A 1 171 ? -0.644 2.114 14.557 1.00 95.12 171 ASN A C 1
ATOM 1424 O O . ASN A 1 171 ? -0.574 1.909 13.341 1.00 95.12 171 ASN A O 1
ATOM 1428 N N . PRO A 1 172 ? 0.377 1.797 15.377 1.00 95.19 172 PRO A N 1
ATOM 1429 C CA . PRO A 1 172 ? 1.657 1.315 14.889 1.00 95.19 172 PRO A CA 1
ATOM 1430 C C . PRO A 1 172 ? 1.511 -0.022 14.161 1.00 95.19 172 PRO A C 1
ATOM 1432 O O . PRO A 1 172 ? 0.777 -0.925 14.579 1.00 95.19 172 PRO A O 1
ATOM 1435 N N . THR A 1 173 ? 2.285 -0.155 13.085 1.00 95.00 173 THR A N 1
ATOM 1436 C CA . THR A 1 173 ? 2.394 -1.384 12.303 1.00 95.00 173 THR A CA 1
ATOM 1437 C C . THR A 1 173 ? 3.852 -1.809 12.187 1.00 95.00 173 THR A C 1
ATOM 1439 O O . THR A 1 173 ? 4.763 -0.980 12.177 1.00 95.00 173 THR A O 1
ATOM 1442 N N . LEU A 1 174 ? 4.075 -3.117 12.123 1.00 95.31 174 LEU A N 1
ATOM 1443 C CA . LEU A 1 174 ? 5.355 -3.701 11.758 1.00 95.31 174 LEU A CA 1
ATOM 1444 C C . LEU A 1 174 ? 5.363 -3.983 10.261 1.00 95.31 174 LEU A C 1
ATOM 1446 O O . LEU A 1 174 ? 4.352 -4.412 9.703 1.00 95.31 174 LEU A O 1
ATOM 1450 N N . TYR A 1 175 ? 6.505 -3.736 9.630 1.00 93.81 175 TYR A N 1
ATOM 1451 C CA . TYR A 1 175 ? 6.683 -3.840 8.191 1.00 93.81 175 TYR A CA 1
ATOM 1452 C C . TYR A 1 175 ? 7.933 -4.652 7.864 1.00 93.81 175 TYR A C 1
ATOM 1454 O O . TYR A 1 175 ? 9.014 -4.392 8.402 1.00 93.81 175 TYR A O 1
ATOM 1462 N N . TRP A 1 176 ? 7.778 -5.612 6.959 1.00 96.44 176 TRP A N 1
ATOM 1463 C CA . TRP A 1 176 ? 8.864 -6.413 6.410 1.00 96.44 176 TRP A CA 1
ATOM 1464 C C . TRP A 1 176 ? 8.796 -6.409 4.894 1.00 96.44 176 TRP A C 1
ATOM 1466 O O . TRP A 1 176 ? 7.725 -6.572 4.319 1.00 96.44 176 TRP A O 1
ATOM 1476 N N . GLU A 1 177 ? 9.956 -6.286 4.261 1.00 94.81 177 GLU A N 1
ATOM 1477 C CA . GLU A 1 177 ? 10.094 -6.254 2.812 1.00 94.81 177 GLU A CA 1
ATOM 1478 C C . GLU A 1 177 ? 11.177 -7.239 2.374 1.00 94.81 177 GLU A C 1
ATOM 1480 O O . GLU A 1 177 ? 12.281 -7.268 2.929 1.00 94.81 177 GLU A O 1
ATOM 1485 N N . LEU A 1 178 ? 10.857 -8.037 1.358 1.00 93.69 178 LEU A N 1
ATOM 1486 C CA . LEU A 1 178 ? 11.798 -8.886 0.647 1.00 93.69 178 LEU A CA 1
ATOM 1487 C C . LEU A 1 178 ? 11.787 -8.506 -0.830 1.00 93.69 178 LEU A C 1
ATOM 1489 O O . LEU A 1 178 ? 10.744 -8.568 -1.474 1.00 93.69 178 LEU A O 1
ATOM 1493 N N . VAL A 1 179 ? 12.958 -8.168 -1.364 1.00 94.38 179 VAL A N 1
ATOM 1494 C CA . VAL A 1 179 ? 13.148 -7.807 -2.774 1.00 94.38 179 VAL A CA 1
ATOM 1495 C C . VAL A 1 179 ? 14.049 -8.836 -3.450 1.00 94.38 179 VAL A C 1
ATOM 1497 O O . VAL A 1 179 ? 15.095 -9.196 -2.893 1.00 94.38 179 VAL A O 1
ATOM 1500 N N . HIS A 1 180 ? 13.646 -9.293 -4.636 1.00 85.19 180 HIS A N 1
ATOM 1501 C CA . HIS A 1 180 ? 14.423 -10.165 -5.513 1.00 85.19 180 HIS A CA 1
ATOM 1502 C C . HIS A 1 180 ? 14.722 -9.489 -6.852 1.00 85.19 180 HIS A C 1
ATOM 1504 O O . HIS A 1 180 ? 13.803 -8.857 -7.427 1.00 85.19 180 HIS A O 1
#

Sequence (180 aa):
MRKAITIFLFAALLGPLTSYAQDTIPQPAHQAQDRSDSEEGPDYHYRSWEAPAEYVSETHAERVLREEEPIGDYGQPRWTAHRRFPMTRVYVRPAGMIDFEWWLETKLNLSDTNDVRHRSQYEFEFGLGHRLQLDLYLATQQKGHDGAFELYQEKVELRWALADWGEIWGNPTLYWELVH